Protein AF-A0AAU1QGK1-F1 (afdb_monomer_lite)

Sequence (220 aa):
MPEHLADALKSWLLNGLSSRFGGRLIYDEDAGRVICLRLRITPEASYSVSNKYIAPLVNSVGDALLDVIDQFLALRRQTGKTDEYEVAELETLLSQGGSAYRVADDFDGLEERVISAVRDAARQSIADAAAEPSAGSAADHLASAWQAAYGRAPDRPPDSSTRFGAGDTLVNGTPPSPKSQKTGPGYSAGGVETWPIQQLLPCRNTALPPSPDQSRSRTI

Radius of gyration: 28.96 Å; chains: 1; bounding box: 86×40×97 Å

Secondary structure (DSSP, 8-state):
--GGGHHHHHHHHHHHTEEEETTEEEE-HHHHHHHHHHHTPPPP--S-GGGTTHHHHHT--THHHHHHHHHHHHHHHHHT---HHHHHHHHHHHHHTT-SEEE-TTSSSEEESS-HHHHHHHHHHHHHHHH-GGGTTHHHHHHHHHHHHHSS-------TT--S---------PPPPPPPP-------------------PPPP--PPPPPP--------

pLDDT: mean 80.66, std 18.98, range [40.47, 98.25]

Foldseek 3Di:
DDPVLLLVLLVLLQVLQWDQDPNDTQGVVVLLVVLCVVLVPQFAPDPPPRPRRPVSQSPDDDCSVQSSQLSSQQVCLVVVNDDPVSLVSQQVSCVLQLHQWHQDPSSNGIDGPDDPVVVVVLVVVLVVLVVDPVSPCVSVVSVVVCCCVRNHDPDPPPDPVPPDDPDDDDDDDDDDDDDDDDDDDDDDDDDPDDDDDDDDDDDDDDDDDDDDDPDDDDDD

Structure (mmCIF, N/CA/C/O backbone):
data_AF-A0AAU1QGK1-F1
#
_entry.id   AF-A0AAU1QGK1-F1
#
loop_
_atom_site.group_PDB
_atom_site.id
_atom_site.type_symbol
_atom_site.label_atom_id
_atom_site.label_alt_id
_atom_site.label_comp_id
_atom_site.label_asym_id
_atom_site.label_entity_id
_atom_site.label_seq_id
_atom_site.pdbx_PDB_ins_code
_atom_site.Cartn_x
_atom_site.Cartn_y
_atom_site.Cartn_z
_atom_site.occupancy
_atom_site.B_iso_or_equiv
_atom_site.auth_seq_id
_atom_site.auth_comp_id
_atom_site.auth_asym_id
_atom_site.auth_atom_id
_atom_site.pdbx_PDB_model_num
ATOM 1 N N . MET A 1 1 ? -3.407 4.961 4.075 1.00 87.75 1 MET A N 1
ATOM 2 C CA . MET A 1 1 ? -2.032 4.735 4.618 1.00 87.75 1 MET A CA 1
ATOM 3 C C . MET A 1 1 ? -1.593 5.877 5.563 1.00 87.75 1 MET A C 1
ATOM 5 O O . MET A 1 1 ? -1.967 7.008 5.275 1.00 87.75 1 MET A O 1
ATOM 9 N N . PRO A 1 2 ? -0.825 5.655 6.657 1.00 86.38 2 PRO A N 1
ATOM 10 C CA . PRO A 1 2 ? -0.232 6.738 7.466 1.00 86.38 2 PRO A CA 1
ATOM 11 C C . PRO A 1 2 ? 0.811 7.586 6.709 1.00 86.38 2 PRO A C 1
ATOM 13 O O . PRO A 1 2 ? 1.645 7.032 6.001 1.00 86.38 2 PRO A O 1
ATOM 16 N N . GLU A 1 3 ? 0.805 8.913 6.889 1.00 90.75 3 GLU A N 1
ATOM 17 C CA . GLU A 1 3 ? 1.701 9.837 6.161 1.00 90.75 3 GLU A CA 1
ATOM 18 C C . GLU A 1 3 ? 3.189 9.598 6.446 1.00 90.75 3 GLU A C 1
ATOM 20 O O . GLU A 1 3 ? 4.003 9.639 5.528 1.00 90.75 3 GLU A O 1
ATOM 25 N N . HIS A 1 4 ? 3.548 9.269 7.691 1.00 92.06 4 HIS A N 1
ATOM 26 C CA . HIS A 1 4 ? 4.941 9.030 8.091 1.00 92.06 4 HIS A CA 1
ATOM 27 C C . HIS A 1 4 ? 5.566 7.787 7.444 1.00 92.06 4 HIS A C 1
ATOM 29 O O . HIS A 1 4 ? 6.786 7.650 7.454 1.00 92.06 4 HIS A O 1
ATOM 35 N N . LEU A 1 5 ? 4.754 6.882 6.887 1.00 95.56 5 LEU A N 1
ATOM 36 C CA . LEU A 1 5 ? 5.240 5.711 6.154 1.00 95.56 5 LEU A CA 1
ATOM 37 C C . LEU A 1 5 ? 5.560 6.005 4.689 1.00 95.56 5 LEU A C 1
ATOM 39 O O . LEU A 1 5 ? 6.265 5.216 4.064 1.00 95.56 5 LEU A O 1
ATOM 43 N N . ALA A 1 6 ? 5.051 7.110 4.136 1.00 96.00 6 ALA A N 1
ATOM 44 C CA . ALA A 1 6 ? 5.126 7.373 2.705 1.00 96.00 6 ALA A CA 1
ATOM 45 C C . ALA A 1 6 ? 6.574 7.357 2.199 1.00 96.00 6 ALA A C 1
ATOM 47 O O . ALA A 1 6 ? 6.880 6.640 1.252 1.00 96.00 6 ALA A O 1
ATOM 48 N N . ASP A 1 7 ? 7.480 8.081 2.856 1.00 96.75 7 ASP A N 1
ATOM 49 C CA . ASP A 1 7 ? 8.873 8.190 2.408 1.00 96.75 7 ASP A CA 1
ATOM 50 C C . ASP A 1 7 ? 9.638 6.866 2.532 1.00 96.75 7 ASP A C 1
ATOM 52 O O . ASP A 1 7 ? 10.415 6.509 1.644 1.00 96.75 7 ASP A O 1
ATOM 56 N N . ALA A 1 8 ? 9.379 6.098 3.595 1.00 97.50 8 ALA A N 1
ATOM 57 C CA . ALA A 1 8 ? 9.999 4.791 3.792 1.00 97.50 8 ALA A CA 1
ATOM 58 C C . ALA A 1 8 ? 9.554 3.791 2.715 1.00 97.50 8 ALA A C 1
ATOM 60 O O . ALA A 1 8 ? 10.390 3.116 2.118 1.00 97.50 8 ALA A O 1
ATOM 61 N N . LEU A 1 9 ? 8.255 3.750 2.408 1.00 97.56 9 LEU A N 1
ATOM 62 C CA . LEU A 1 9 ? 7.704 2.883 1.368 1.00 97.56 9 LEU A CA 1
ATOM 63 C C . LEU A 1 9 ? 8.160 3.293 -0.036 1.00 97.56 9 LEU A C 1
ATOM 65 O O . LEU A 1 9 ? 8.463 2.433 -0.858 1.00 97.56 9 LEU A O 1
ATOM 69 N N . LYS A 1 10 ? 8.275 4.597 -0.306 1.00 97.38 10 LYS A N 1
ATOM 70 C CA . LYS A 1 10 ? 8.846 5.112 -1.559 1.00 97.38 10 LYS A CA 1
ATOM 71 C C . LYS A 1 10 ? 10.306 4.708 -1.730 1.00 97.38 10 LYS A C 1
ATOM 73 O O . LYS A 1 10 ? 10.693 4.288 -2.816 1.00 97.38 10 LYS A O 1
ATOM 78 N N . SER A 1 11 ? 11.099 4.816 -0.664 1.00 96.94 11 SER A N 1
ATOM 79 C CA . SER A 1 11 ? 12.498 4.380 -0.650 1.00 96.94 11 SER A CA 1
ATOM 80 C C . SER A 1 11 ? 12.613 2.871 -0.885 1.00 96.94 11 SER A C 1
ATOM 82 O O . SER A 1 11 ? 13.379 2.440 -1.744 1.00 96.94 11 SER A O 1
ATOM 84 N N . TRP A 1 12 ? 11.794 2.077 -0.188 1.00 97.69 12 TRP A N 1
ATOM 85 C CA . TRP A 1 12 ? 11.720 0.627 -0.369 1.00 97.69 12 TRP A CA 1
ATOM 86 C C . TRP A 1 12 ? 11.362 0.249 -1.815 1.00 97.69 12 TRP A C 1
ATOM 88 O O . TRP A 1 12 ? 12.083 -0.513 -2.456 1.00 97.69 12 TRP A O 1
ATOM 98 N N . LEU A 1 13 ? 10.314 0.862 -2.373 1.00 97.44 13 LEU A N 1
ATOM 99 C CA . LEU A 1 13 ? 9.874 0.624 -3.747 1.00 97.44 13 LEU A CA 1
ATOM 100 C C . LEU A 1 13 ? 10.951 1.019 -4.768 1.00 97.44 13 LEU A C 1
ATOM 102 O O . LEU A 1 13 ? 11.202 0.283 -5.722 1.00 97.44 13 LEU A O 1
ATOM 106 N N . LEU A 1 14 ? 11.602 2.171 -4.573 1.00 95.88 14 LEU A N 1
ATOM 107 C CA . LEU A 1 14 ? 12.690 2.632 -5.435 1.00 95.88 14 LEU A CA 1
ATOM 108 C C . LEU A 1 14 ? 13.866 1.650 -5.417 1.00 95.88 14 LEU A C 1
ATOM 110 O O . LEU A 1 14 ? 14.429 1.363 -6.473 1.00 95.88 14 LEU A O 1
ATOM 114 N N . ASN A 1 15 ? 14.211 1.120 -4.240 1.00 95.44 15 ASN A N 1
ATOM 115 C CA . ASN A 1 15 ? 15.250 0.107 -4.102 1.00 95.44 15 ASN A CA 1
ATOM 116 C C . ASN A 1 15 ? 14.865 -1.178 -4.845 1.00 95.44 15 ASN A C 1
ATOM 118 O O . ASN A 1 15 ? 15.662 -1.626 -5.665 1.00 95.44 15 ASN A O 1
ATOM 122 N N . GLY A 1 16 ? 13.645 -1.695 -4.656 1.00 95.50 16 GLY A N 1
ATOM 123 C CA . GLY A 1 16 ? 13.168 -2.915 -5.324 1.00 95.50 16 GLY A CA 1
ATOM 124 C C . GLY A 1 16 ? 13.041 -2.786 -6.849 1.00 95.50 16 GLY A C 1
ATOM 125 O O . GLY A 1 16 ? 13.284 -3.740 -7.593 1.00 95.50 16 GLY A O 1
ATOM 126 N N . LEU A 1 17 ? 12.727 -1.587 -7.345 1.00 95.62 17 LEU A N 1
ATOM 127 C CA . LEU A 1 17 ? 12.725 -1.255 -8.775 1.00 95.62 17 LEU A CA 1
ATOM 128 C C . LEU A 1 17 ? 14.119 -0.918 -9.322 1.00 95.62 17 LEU A C 1
ATOM 130 O O . LEU A 1 17 ? 14.244 -0.556 -10.492 1.00 95.62 17 LEU A O 1
ATOM 134 N N . SER A 1 18 ? 15.170 -1.019 -8.512 1.00 94.38 18 SER A N 1
ATOM 135 C CA . SER A 1 18 ? 16.542 -0.748 -8.921 1.00 94.38 18 SER A CA 1
ATOM 136 C C . SER A 1 18 ? 17.437 -1.965 -8.713 1.00 94.38 18 SER A C 1
ATOM 138 O O . SER A 1 18 ? 17.212 -2.820 -7.866 1.00 94.38 18 SER A O 1
ATOM 140 N N . SER A 1 19 ? 18.497 -2.043 -9.500 1.00 90.62 19 SER A N 1
ATOM 141 C CA . SER A 1 19 ? 19.566 -3.016 -9.336 1.00 90.62 19 SER A CA 1
ATOM 142 C C . SER A 1 19 ? 20.899 -2.283 -9.319 1.00 90.62 19 SER A C 1
ATOM 144 O O . SER A 1 19 ? 21.089 -1.275 -10.007 1.00 90.62 19 SER A O 1
ATOM 146 N N . ARG A 1 20 ? 21.842 -2.768 -8.508 1.00 86.44 20 ARG A N 1
ATOM 147 C CA . ARG A 1 20 ? 23.208 -2.239 -8.497 1.00 86.44 20 ARG A CA 1
ATOM 148 C C . ARG A 1 20 ? 24.073 -3.063 -9.435 1.00 86.44 20 ARG A C 1
ATOM 150 O O . ARG A 1 20 ? 24.364 -4.221 -9.156 1.00 86.44 20 ARG A O 1
ATOM 157 N N . PHE A 1 21 ? 24.551 -2.439 -10.506 1.00 86.00 21 PHE A N 1
ATOM 158 C CA . PHE A 1 21 ? 25.518 -3.043 -11.418 1.00 86.00 21 PHE A CA 1
ATOM 159 C C . PHE A 1 21 ? 26.729 -2.120 -11.562 1.00 86.00 21 PHE A C 1
ATOM 161 O O . PHE A 1 21 ? 26.606 -0.966 -11.971 1.00 86.00 21 PHE A O 1
ATOM 168 N N . GLY A 1 22 ? 27.912 -2.598 -11.160 1.00 85.56 22 GLY A N 1
ATOM 169 C CA . GLY A 1 22 ? 29.148 -1.803 -11.215 1.00 85.56 22 GLY A CA 1
ATOM 170 C C . GLY A 1 22 ? 29.089 -0.495 -10.411 1.00 85.56 22 GLY A C 1
ATOM 171 O O . GLY A 1 22 ? 29.640 0.515 -10.838 1.00 85.56 22 GLY A O 1
ATOM 172 N N . GLY A 1 23 ? 28.363 -0.483 -9.286 1.00 89.19 23 GLY A N 1
ATOM 173 C CA . GLY A 1 23 ? 28.178 0.706 -8.443 1.00 89.19 23 GLY A CA 1
ATOM 174 C C . GLY A 1 23 ? 27.196 1.748 -8.994 1.00 89.19 23 GLY A C 1
ATOM 175 O O . GLY A 1 23 ? 26.967 2.761 -8.339 1.00 89.19 23 GLY A O 1
ATOM 176 N N . ARG A 1 24 ? 26.590 1.512 -10.165 1.00 88.81 24 ARG A N 1
ATOM 177 C CA . ARG A 1 24 ? 25.515 2.348 -10.712 1.00 88.81 24 ARG A CA 1
ATOM 178 C C . ARG A 1 24 ? 24.156 1.722 -10.421 1.00 88.81 24 ARG A C 1
ATOM 180 O O . ARG A 1 24 ? 24.012 0.501 -10.478 1.00 88.81 24 ARG A O 1
ATOM 187 N N . LEU A 1 25 ? 23.176 2.573 -10.126 1.00 88.81 25 LEU A N 1
ATOM 188 C CA . LEU A 1 25 ? 21.772 2.182 -10.035 1.00 88.81 25 LEU A CA 1
ATOM 189 C C . LEU A 1 25 ? 21.195 2.086 -11.448 1.00 88.81 25 LEU A C 1
ATOM 191 O O . LEU A 1 25 ? 21.273 3.044 -12.220 1.00 88.81 25 LEU A O 1
ATOM 195 N N . ILE A 1 26 ? 20.644 0.923 -11.776 1.00 91.00 26 ILE A N 1
ATOM 196 C CA . ILE A 1 26 ? 19.917 0.657 -13.015 1.00 91.00 26 ILE A CA 1
ATOM 197 C C . ILE A 1 26 ? 18.484 0.320 -12.627 1.00 91.00 26 ILE A C 1
ATOM 199 O O . ILE A 1 26 ? 18.261 -0.630 -11.879 1.00 91.00 26 ILE A O 1
ATOM 203 N N . TYR A 1 27 ? 17.527 1.096 -13.123 1.00 92.12 27 TYR A N 1
ATOM 204 C CA . TYR A 1 27 ? 16.113 0.866 -12.853 1.00 92.12 27 TYR A CA 1
ATOM 205 C C . TYR A 1 27 ? 15.540 -0.227 -13.763 1.00 92.12 27 TYR A C 1
ATOM 207 O O . TYR A 1 27 ? 15.867 -0.287 -14.949 1.00 92.12 27 TYR A O 1
ATOM 215 N N . ASP A 1 28 ? 14.670 -1.074 -13.215 1.00 94.31 28 ASP A N 1
ATOM 216 C CA . ASP A 1 28 ? 13.892 -2.067 -13.962 1.00 94.31 28 ASP A CA 1
ATOM 217 C C . ASP A 1 28 ? 12.726 -1.355 -14.671 1.00 94.31 28 ASP A C 1
ATOM 219 O O . ASP A 1 28 ? 11.586 -1.311 -14.199 1.00 94.31 28 ASP A O 1
ATOM 223 N N . GLU A 1 29 ? 13.039 -0.706 -15.797 1.00 93.31 29 GLU A N 1
ATOM 224 C CA . GLU A 1 29 ? 12.056 0.059 -16.573 1.00 93.31 29 GLU A CA 1
ATOM 225 C C . GLU A 1 29 ? 10.907 -0.800 -17.093 1.00 93.31 29 GLU A C 1
ATOM 227 O O . GLU A 1 29 ? 9.786 -0.304 -17.215 1.00 93.31 29 GLU A O 1
ATOM 232 N N . ASP A 1 30 ? 11.174 -2.070 -17.397 1.00 94.94 30 ASP A N 1
ATOM 233 C CA . ASP A 1 30 ? 10.156 -2.997 -17.876 1.00 94.94 30 ASP A CA 1
ATOM 234 C C . ASP A 1 30 ? 9.145 -3.292 -16.767 1.00 94.94 30 ASP A C 1
ATOM 236 O O . ASP A 1 30 ? 7.936 -3.222 -17.012 1.00 94.94 30 ASP A O 1
ATOM 240 N N . ALA A 1 31 ? 9.612 -3.521 -15.533 1.00 95.69 31 ALA A N 1
ATOM 241 C CA . ALA A 1 31 ? 8.727 -3.659 -14.383 1.00 95.69 31 ALA A CA 1
ATOM 242 C C . ALA A 1 31 ? 7.898 -2.388 -14.149 1.00 95.69 31 ALA A C 1
ATOM 244 O O . ALA A 1 31 ? 6.668 -2.460 -14.064 1.00 95.69 31 ALA A O 1
ATOM 245 N N . GLY A 1 32 ? 8.548 -1.219 -14.145 1.00 96.19 32 GLY A N 1
ATOM 246 C CA . GLY A 1 32 ? 7.863 0.068 -14.013 1.00 96.19 32 GLY A CA 1
ATOM 247 C C . GLY A 1 32 ? 6.799 0.283 -15.091 1.00 96.19 32 GLY A C 1
ATOM 248 O O . GLY A 1 32 ? 5.668 0.670 -14.801 1.00 96.19 32 GLY A O 1
ATOM 249 N N . ARG A 1 33 ? 7.120 -0.034 -16.349 1.00 96.44 33 ARG A N 1
ATOM 250 C CA . ARG A 1 33 ? 6.189 0.070 -17.477 1.00 96.44 33 ARG A CA 1
ATOM 251 C C . ARG A 1 33 ? 4.979 -0.841 -17.300 1.00 96.44 33 ARG A C 1
ATOM 253 O O . ARG A 1 33 ? 3.860 -0.395 -17.549 1.00 96.44 33 ARG A O 1
ATOM 260 N N . VAL A 1 34 ? 5.182 -2.098 -16.902 1.00 97.62 34 VAL A N 1
ATOM 261 C CA . VAL A 1 34 ? 4.083 -3.050 -16.682 1.00 97.62 34 VAL A CA 1
ATOM 262 C C . VAL A 1 34 ? 3.155 -2.553 -15.575 1.00 97.62 34 VAL A C 1
ATOM 264 O O . VAL A 1 34 ? 1.940 -2.553 -15.773 1.00 97.62 34 VAL A O 1
ATOM 267 N N . ILE A 1 35 ? 3.702 -2.065 -14.459 1.00 97.56 35 ILE A N 1
ATOM 268 C CA . ILE A 1 35 ? 2.904 -1.531 -13.347 1.00 97.56 35 ILE A CA 1
ATOM 269 C C . ILE A 1 35 ? 2.119 -0.288 -13.787 1.00 97.56 35 ILE A C 1
ATOM 271 O O . ILE A 1 35 ? 0.904 -0.238 -13.591 1.00 97.56 35 ILE A O 1
ATOM 275 N N . CYS A 1 36 ? 2.761 0.667 -14.472 1.00 97.38 36 CYS A N 1
ATOM 276 C CA . CYS A 1 36 ? 2.071 1.839 -15.021 1.00 97.38 36 CYS A CA 1
ATOM 277 C C . CYS A 1 36 ? 0.915 1.447 -15.947 1.00 97.38 36 CYS A C 1
ATOM 279 O O . CYS A 1 36 ? -0.158 2.039 -15.874 1.00 97.38 36 CYS A O 1
ATOM 281 N N . LEU A 1 37 ? 1.099 0.432 -16.798 1.00 97.75 37 LEU A N 1
ATOM 282 C CA . LEU A 1 37 ? 0.038 -0.056 -17.681 1.00 97.75 37 LEU A CA 1
ATOM 283 C C . LEU A 1 37 ? -1.123 -0.690 -16.902 1.00 97.75 37 LEU A C 1
ATOM 285 O O . LEU A 1 37 ? -2.277 -0.421 -17.234 1.00 97.75 37 LEU A O 1
ATOM 289 N N . ARG A 1 38 ? -0.841 -1.494 -15.866 1.00 97.75 38 ARG A N 1
ATOM 290 C CA . ARG A 1 38 ? -1.878 -2.125 -15.028 1.00 97.75 38 ARG A CA 1
ATOM 291 C C . ARG A 1 38 ? -2.710 -1.090 -14.276 1.00 97.75 38 ARG A C 1
ATOM 293 O O . ARG A 1 38 ? -3.934 -1.169 -14.290 1.00 97.75 38 ARG A O 1
ATOM 300 N N . LEU A 1 39 ? -2.045 -0.090 -13.702 1.00 97.44 39 LEU A N 1
ATOM 301 C CA . LEU A 1 39 ? -2.676 0.977 -12.921 1.00 97.44 39 LEU A CA 1
ATOM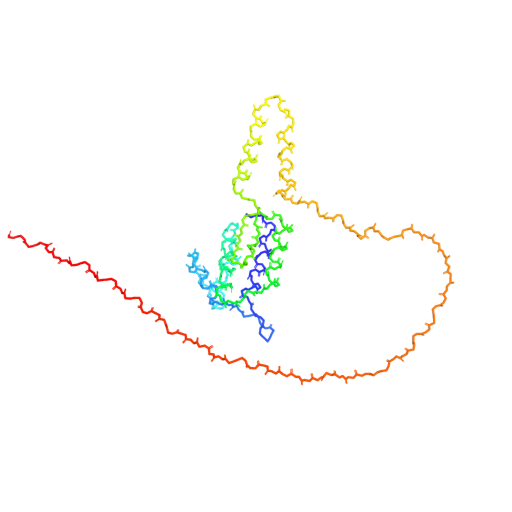 302 C C . LEU A 1 39 ? -3.163 2.156 -13.773 1.00 97.44 39 LEU A C 1
ATOM 304 O O . LEU A 1 39 ? -3.751 3.097 -13.249 1.00 97.44 39 LEU A O 1
ATOM 308 N N . ARG A 1 40 ? -2.934 2.114 -15.092 1.00 97.25 40 ARG A N 1
ATOM 309 C CA . ARG A 1 40 ? -3.252 3.200 -16.038 1.00 97.25 40 ARG A CA 1
ATOM 310 C C . ARG A 1 40 ? -2.608 4.540 -15.651 1.00 97.25 40 ARG A C 1
ATOM 312 O O . ARG A 1 40 ? -3.165 5.605 -15.911 1.00 97.25 40 ARG A O 1
ATOM 319 N N . ILE A 1 41 ? -1.416 4.488 -15.061 1.00 96.56 41 ILE A N 1
ATOM 320 C CA . ILE A 1 41 ? -0.615 5.660 -14.705 1.00 96.56 41 ILE A CA 1
ATOM 321 C C . ILE A 1 41 ? 0.109 6.155 -15.958 1.00 96.56 41 ILE A C 1
ATOM 323 O O . ILE A 1 41 ? 0.756 5.391 -16.678 1.00 96.56 41 ILE A O 1
ATOM 327 N N . THR A 1 42 ? -0.011 7.453 -16.234 1.00 95.88 42 THR A N 1
ATOM 328 C CA . THR A 1 42 ? 0.649 8.069 -17.390 1.00 95.88 42 THR A CA 1
ATOM 329 C C . THR A 1 42 ? 2.139 8.253 -17.085 1.00 95.88 42 THR A C 1
ATOM 331 O O . THR A 1 42 ? 2.463 8.820 -16.041 1.00 95.88 42 THR A O 1
ATOM 334 N N . PRO A 1 43 ? 3.055 7.788 -17.958 1.00 93.56 43 PRO A N 1
ATOM 335 C CA . PRO A 1 43 ? 4.483 8.007 -17.761 1.00 93.56 43 PRO A CA 1
ATOM 336 C C . PRO A 1 43 ? 4.819 9.496 -17.836 1.00 93.56 43 PRO A C 1
ATOM 338 O O . PRO A 1 43 ? 4.201 10.249 -18.591 1.00 93.56 43 PRO A O 1
ATOM 341 N N . GLU A 1 44 ? 5.832 9.915 -17.086 1.00 90.56 44 GLU A N 1
ATOM 342 C CA . GLU A 1 44 ? 6.282 11.301 -17.113 1.00 90.56 44 GLU A CA 1
ATOM 343 C C . GLU A 1 44 ? 7.023 11.588 -18.427 1.00 90.56 44 GLU A C 1
ATOM 345 O O . GLU A 1 44 ? 7.884 10.817 -18.857 1.00 90.56 44 GLU A O 1
ATOM 350 N N . ALA A 1 45 ? 6.724 12.722 -19.067 1.00 83.88 45 ALA A N 1
ATOM 351 C CA . ALA A 1 45 ? 7.443 13.209 -20.245 1.00 83.88 45 ALA A CA 1
ATOM 352 C C . ALA A 1 45 ? 8.802 13.821 -19.848 1.00 83.88 45 ALA A C 1
ATOM 354 O O . ALA A 1 45 ? 9.121 14.952 -20.202 1.00 83.88 45 ALA A O 1
ATOM 355 N N . SER A 1 46 ? 9.586 13.108 -19.040 1.00 79.00 46 SER A N 1
ATOM 356 C CA . SER A 1 46 ? 10.903 13.568 -18.611 1.00 79.00 46 SER A CA 1
ATOM 357 C C . SER A 1 46 ? 11.959 13.259 -19.676 1.00 79.00 46 SER A C 1
ATOM 359 O O . SER A 1 46 ? 11.920 12.218 -20.333 1.00 79.00 46 SER A O 1
ATOM 361 N N . TYR A 1 47 ? 12.925 14.167 -19.840 1.00 62.00 47 TYR A N 1
ATOM 362 C CA . TYR A 1 47 ? 14.016 14.049 -20.818 1.00 62.00 47 TYR A CA 1
ATOM 363 C C . TYR A 1 47 ? 15.045 12.966 -20.457 1.00 62.00 47 TYR A C 1
ATOM 365 O O . TYR A 1 47 ? 15.788 12.507 -21.326 1.00 62.00 47 TYR A O 1
ATOM 373 N N . SER A 1 48 ? 15.094 12.533 -19.192 1.00 73.38 48 SER A N 1
ATOM 374 C CA . SER A 1 48 ? 15.922 11.397 -18.788 1.00 73.38 48 SER A CA 1
ATOM 375 C C . SER A 1 48 ? 15.177 10.106 -19.100 1.00 73.38 48 SER A C 1
ATOM 377 O O . SER A 1 48 ? 14.282 9.710 -18.355 1.00 73.38 48 SER A O 1
ATOM 379 N N . VAL A 1 49 ? 15.563 9.445 -20.198 1.00 67.94 49 VAL A N 1
ATOM 380 C CA . VAL A 1 49 ? 14.937 8.195 -20.669 1.00 67.94 49 VAL A CA 1
ATOM 381 C C . VAL A 1 49 ? 14.808 7.175 -19.533 1.00 67.94 49 VAL A C 1
ATOM 383 O O . VAL A 1 49 ? 13.754 6.565 -19.421 1.00 67.94 49 VAL A O 1
ATOM 386 N N . SER A 1 50 ? 15.821 7.120 -18.658 1.00 72.00 50 SER A N 1
ATOM 387 C CA . SER A 1 50 ? 16.047 6.133 -17.595 1.00 72.00 50 SER A CA 1
ATOM 388 C C . SER A 1 50 ? 15.099 6.166 -16.377 1.00 72.00 50 SER A C 1
ATOM 390 O O . SER A 1 50 ? 15.363 5.467 -15.400 1.00 72.00 50 SER A O 1
ATOM 392 N N . ASN A 1 51 ? 14.055 7.006 -16.346 1.00 86.31 51 ASN A N 1
ATOM 393 C CA . ASN A 1 51 ? 13.168 7.119 -15.168 1.00 86.31 51 ASN A CA 1
ATOM 394 C C . ASN A 1 51 ? 11.697 7.450 -15.504 1.00 86.31 51 ASN A C 1
ATOM 396 O O . ASN A 1 51 ? 10.883 7.712 -14.622 1.00 86.31 51 ASN A O 1
ATOM 400 N N . LYS A 1 52 ? 11.301 7.437 -16.781 1.00 92.81 52 LYS A N 1
ATOM 401 C CA . LYS A 1 52 ? 9.962 7.921 -17.178 1.00 92.81 52 LYS A CA 1
ATOM 402 C C . LYS A 1 52 ? 8.792 7.117 -16.588 1.00 92.81 52 LYS A C 1
ATOM 404 O O . LYS A 1 52 ? 7.694 7.650 -16.440 1.00 92.81 52 LYS A O 1
ATOM 409 N N . TYR A 1 53 ? 9.015 5.837 -16.278 1.00 94.94 53 TYR A N 1
ATOM 410 C CA . TYR A 1 53 ? 8.006 4.964 -15.669 1.00 94.94 53 TYR A CA 1
ATOM 411 C C . TYR A 1 53 ? 8.117 4.883 -14.148 1.00 94.94 53 TYR A C 1
ATOM 413 O O . TYR A 1 53 ? 7.109 4.651 -13.502 1.00 94.94 53 TYR A O 1
ATOM 421 N N . ILE A 1 54 ? 9.303 5.074 -13.567 1.00 95.00 54 ILE A N 1
ATOM 422 C CA . ILE A 1 54 ? 9.521 4.863 -12.129 1.00 95.00 54 ILE A CA 1
ATOM 423 C C . ILE A 1 54 ? 9.136 6.110 -11.328 1.00 95.00 54 ILE A C 1
ATOM 425 O O . ILE A 1 54 ? 8.478 5.990 -10.296 1.00 95.00 54 ILE A O 1
ATOM 429 N N . ALA A 1 55 ? 9.451 7.307 -11.831 1.00 94.19 55 ALA A N 1
ATOM 430 C CA . ALA A 1 55 ? 9.092 8.570 -11.189 1.00 94.19 55 ALA A CA 1
ATOM 431 C C . ALA A 1 55 ? 7.599 8.681 -10.805 1.00 94.19 55 ALA A C 1
ATOM 433 O O . ALA A 1 55 ? 7.325 8.955 -9.635 1.00 94.19 55 ALA A O 1
ATOM 434 N N . PRO A 1 56 ? 6.613 8.428 -11.692 1.00 95.75 56 PRO A N 1
ATOM 435 C CA . PRO A 1 56 ? 5.204 8.536 -11.308 1.00 95.75 56 PRO A CA 1
ATOM 436 C C . PRO A 1 56 ? 4.766 7.468 -10.290 1.00 95.75 56 PRO A C 1
ATOM 438 O O . PRO A 1 56 ? 3.900 7.735 -9.458 1.00 95.75 56 PRO A O 1
ATOM 441 N N . LEU A 1 57 ? 5.388 6.283 -10.300 1.00 96.62 57 LEU A N 1
ATOM 442 C CA . LEU A 1 57 ? 5.111 5.223 -9.325 1.00 96.62 57 LEU A CA 1
ATOM 443 C C . LEU A 1 57 ? 5.582 5.632 -7.926 1.00 96.62 57 LEU A C 1
ATOM 445 O O . LEU A 1 57 ? 4.802 5.626 -6.980 1.00 96.62 57 LEU A O 1
ATOM 449 N N . VAL A 1 58 ? 6.835 6.075 -7.809 1.00 95.69 58 VAL A N 1
ATOM 450 C CA . VAL A 1 58 ? 7.428 6.501 -6.531 1.00 95.69 58 VAL A CA 1
ATOM 451 C C . VAL A 1 58 ? 6.800 7.803 -6.023 1.00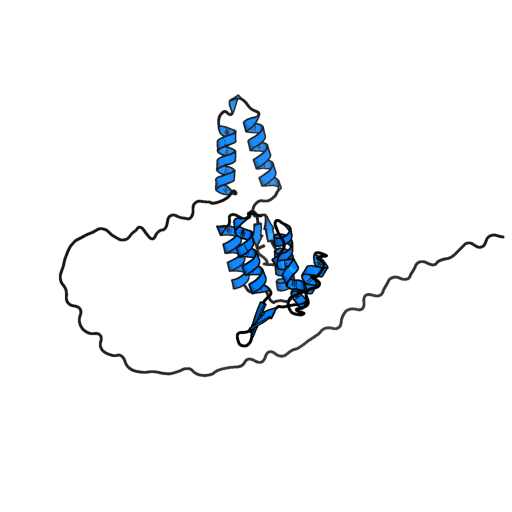 95.69 58 VAL A C 1
ATOM 453 O O . VAL A 1 58 ? 6.697 8.019 -4.820 1.00 95.69 58 VAL A O 1
ATOM 456 N N . ASN A 1 59 ? 6.314 8.669 -6.910 1.00 95.44 59 ASN A N 1
ATOM 457 C CA . ASN A 1 59 ? 5.621 9.897 -6.516 1.00 95.44 59 ASN A CA 1
ATOM 458 C C . ASN A 1 59 ? 4.138 9.692 -6.169 1.00 95.44 59 ASN A C 1
ATOM 460 O O . ASN A 1 59 ? 3.476 10.658 -5.788 1.00 95.44 59 ASN A O 1
ATOM 464 N N . SER A 1 60 ? 3.618 8.463 -6.248 1.00 96.25 60 SER A N 1
ATOM 465 C CA . SER A 1 60 ? 2.254 8.157 -5.809 1.00 96.25 60 SER A CA 1
ATOM 466 C C . SER A 1 60 ? 2.072 8.451 -4.313 1.00 96.25 60 SER A C 1
ATOM 468 O O . SER A 1 60 ? 3.014 8.387 -3.515 1.00 96.25 60 SER A O 1
ATOM 470 N N . VAL A 1 61 ? 0.852 8.826 -3.926 1.00 95.75 61 VAL A N 1
ATOM 471 C CA . VAL A 1 61 ? 0.513 9.251 -2.560 1.00 95.75 61 VAL A CA 1
ATOM 472 C C . VAL A 1 61 ? -0.706 8.505 -2.039 1.00 95.75 61 VAL A C 1
ATOM 474 O O . VAL A 1 61 ? -1.562 8.076 -2.811 1.00 95.75 61 VAL A O 1
ATOM 477 N N . GLY A 1 62 ? -0.796 8.381 -0.714 1.00 94.00 62 GLY A N 1
ATOM 478 C CA . GLY A 1 62 ? -1.932 7.743 -0.056 1.00 94.00 62 GLY A CA 1
ATOM 479 C C . GLY A 1 62 ? -2.108 6.293 -0.501 1.00 94.00 62 GLY A C 1
ATOM 480 O O . GLY A 1 62 ? -1.148 5.525 -0.505 1.00 94.00 62 GLY A O 1
ATOM 481 N N . ASP A 1 63 ? -3.333 5.933 -0.869 1.00 94.00 63 ASP A N 1
ATOM 482 C CA . ASP A 1 63 ? -3.678 4.555 -1.226 1.00 94.00 63 ASP A CA 1
ATOM 483 C C . ASP A 1 63 ? -3.153 4.161 -2.618 1.00 94.00 63 ASP A C 1
ATOM 485 O O . ASP A 1 63 ? -2.800 3.006 -2.824 1.00 94.00 63 ASP A O 1
ATOM 489 N N . ALA A 1 64 ? -2.926 5.125 -3.521 1.00 96.19 64 ALA A N 1
ATOM 490 C CA . ALA A 1 64 ? -2.312 4.847 -4.823 1.00 96.19 64 ALA A CA 1
ATOM 491 C C . ALA A 1 64 ? -0.880 4.295 -4.694 1.00 96.19 64 ALA A C 1
ATOM 493 O O . ALA A 1 64 ? -0.448 3.496 -5.518 1.00 96.19 64 ALA A O 1
ATOM 494 N N . LEU A 1 65 ? -0.131 4.693 -3.655 1.00 97.25 65 LEU A N 1
ATOM 495 C CA . LEU A 1 65 ? 1.188 4.109 -3.384 1.00 97.25 65 LEU A CA 1
ATOM 496 C C . LEU A 1 65 ? 1.075 2.637 -2.960 1.00 97.25 65 LEU A C 1
ATOM 498 O O . LEU A 1 65 ? 1.926 1.832 -3.329 1.00 97.25 65 LEU A O 1
ATOM 502 N N . LEU A 1 66 ? 0.028 2.278 -2.212 1.00 97.12 66 LEU A N 1
ATOM 503 C CA . LEU A 1 66 ? -0.219 0.891 -1.819 1.00 97.12 66 LEU A CA 1
ATOM 504 C C . LEU A 1 66 ? -0.610 0.039 -3.029 1.00 97.12 66 LEU A C 1
ATOM 506 O O . LEU A 1 66 ? -0.061 -1.046 -3.177 1.00 97.12 66 LEU A O 1
ATOM 510 N N . ASP A 1 67 ? -1.444 0.560 -3.934 1.00 97.56 67 ASP A N 1
ATOM 511 C CA . ASP A 1 67 ? -1.782 -0.119 -5.194 1.00 97.56 67 ASP A CA 1
ATOM 512 C C . ASP A 1 67 ? -0.529 -0.389 -6.047 1.00 97.56 67 ASP A C 1
ATOM 514 O O . ASP A 1 67 ? -0.387 -1.444 -6.663 1.00 97.56 67 ASP A O 1
ATOM 518 N N . VAL A 1 68 ? 0.421 0.553 -6.074 1.00 98.00 68 VAL A N 1
ATOM 519 C CA . VAL A 1 68 ? 1.711 0.374 -6.758 1.00 98.00 68 VAL A CA 1
ATOM 520 C C . VAL A 1 68 ? 2.539 -0.742 -6.121 1.00 98.00 68 VAL A C 1
ATOM 522 O O . VAL A 1 68 ? 3.098 -1.566 -6.846 1.00 98.00 68 VAL A O 1
ATOM 525 N N . ILE A 1 69 ? 2.623 -0.778 -4.789 1.00 98.06 69 ILE A N 1
ATOM 526 C CA . ILE A 1 69 ? 3.358 -1.816 -4.050 1.00 98.06 69 ILE A CA 1
ATOM 527 C C . ILE A 1 69 ? 2.716 -3.188 -4.267 1.00 98.06 69 ILE A C 1
ATOM 529 O O . ILE A 1 69 ? 3.428 -4.149 -4.549 1.00 98.06 69 ILE A O 1
ATOM 533 N N . ASP A 1 70 ? 1.389 -3.267 -4.211 1.00 98.00 70 ASP A N 1
ATOM 534 C CA . ASP A 1 70 ? 0.624 -4.483 -4.484 1.00 98.00 70 ASP A CA 1
ATOM 535 C C . ASP A 1 70 ? 0.925 -5.029 -5.891 1.00 98.00 70 ASP A C 1
ATOM 537 O O . ASP A 1 70 ? 1.355 -6.171 -6.061 1.00 98.00 70 ASP A O 1
ATOM 541 N N . GLN A 1 71 ? 0.849 -4.169 -6.914 1.00 98.25 71 GLN A N 1
ATOM 542 C CA . GLN A 1 71 ? 1.185 -4.559 -8.285 1.00 98.25 71 GLN A CA 1
ATOM 543 C C . GLN A 1 71 ? 2.658 -4.938 -8.473 1.00 98.25 71 GLN A C 1
ATOM 545 O O . GLN A 1 71 ? 2.969 -5.782 -9.322 1.00 98.25 71 GLN A O 1
ATOM 550 N N . PHE A 1 72 ? 3.566 -4.327 -7.711 1.00 97.81 72 PHE A N 1
ATOM 551 C CA . PHE A 1 72 ? 4.982 -4.677 -7.714 1.00 97.81 72 PHE A CA 1
ATOM 552 C C . PHE A 1 72 ? 5.217 -6.083 -7.145 1.00 97.81 72 PHE A C 1
ATOM 554 O O . PHE A 1 72 ? 5.893 -6.884 -7.795 1.00 97.81 72 PHE A O 1
ATOM 561 N N . LEU A 1 73 ? 4.612 -6.416 -6.000 1.00 97.81 73 LEU A N 1
ATOM 562 C CA . LEU A 1 73 ? 4.688 -7.750 -5.392 1.00 97.81 73 LEU A CA 1
ATOM 563 C C . LEU A 1 73 ? 4.126 -8.824 -6.334 1.00 97.81 73 LEU A C 1
ATOM 565 O O . LEU A 1 73 ? 4.828 -9.789 -6.659 1.00 97.81 73 LEU A O 1
ATOM 569 N N . ALA A 1 74 ? 2.937 -8.589 -6.896 1.00 97.62 74 ALA A N 1
ATOM 570 C CA . ALA A 1 74 ? 2.314 -9.489 -7.863 1.00 97.62 74 ALA A CA 1
ATOM 571 C C . ALA A 1 74 ? 3.221 -9.746 -9.079 1.00 97.62 74 ALA A C 1
ATOM 573 O O . ALA A 1 74 ? 3.347 -10.872 -9.572 1.00 97.62 74 ALA A O 1
ATOM 574 N N . LEU A 1 75 ? 3.893 -8.701 -9.577 1.00 97.44 75 LEU A N 1
ATOM 575 C CA . LEU A 1 75 ? 4.819 -8.820 -10.700 1.00 97.44 75 LEU A CA 1
ATOM 576 C C . LEU A 1 75 ? 6.098 -9.590 -10.331 1.00 97.44 75 LEU A C 1
ATOM 578 O O . LEU A 1 75 ? 6.561 -10.419 -11.122 1.00 97.44 75 LEU A O 1
ATOM 582 N N . ARG A 1 76 ? 6.674 -9.353 -9.146 1.00 96.38 76 ARG A N 1
ATOM 583 C CA . ARG A 1 76 ? 7.844 -10.099 -8.646 1.00 96.38 76 ARG A CA 1
ATOM 584 C C . ARG A 1 76 ? 7.528 -11.586 -8.527 1.00 96.38 76 ARG A C 1
ATOM 586 O O . ARG A 1 76 ? 8.288 -12.405 -9.047 1.00 96.38 76 ARG A O 1
ATOM 593 N N . ARG A 1 77 ? 6.364 -11.921 -7.965 1.00 95.88 77 ARG A N 1
ATOM 594 C CA . ARG A 1 77 ? 5.878 -13.298 -7.863 1.00 95.88 77 ARG A CA 1
ATOM 595 C C . ARG A 1 77 ? 5.722 -13.944 -9.236 1.00 95.88 77 ARG A C 1
ATOM 597 O O . ARG A 1 77 ? 6.265 -15.020 -9.472 1.00 95.88 77 ARG A O 1
ATOM 604 N N . GLN A 1 78 ? 5.056 -13.258 -10.167 1.00 96.75 78 GLN A N 1
ATOM 605 C CA . GLN A 1 78 ? 4.854 -13.742 -11.537 1.00 96.75 78 GLN A CA 1
ATOM 606 C C . GLN A 1 78 ? 6.174 -13.988 -12.285 1.00 96.75 78 GLN A C 1
ATOM 608 O O . GLN A 1 78 ? 6.266 -14.909 -13.096 1.00 96.75 78 GLN A O 1
ATOM 613 N N . THR A 1 79 ? 7.188 -13.158 -12.040 1.00 96.12 79 THR A N 1
ATOM 614 C CA . THR A 1 79 ? 8.497 -13.252 -12.705 1.00 96.12 79 THR A CA 1
ATOM 615 C C . THR A 1 79 ? 9.492 -14.158 -11.977 1.00 96.12 79 THR A C 1
ATOM 617 O O . THR A 1 79 ? 10.594 -14.358 -12.484 1.00 96.12 79 THR A O 1
ATOM 620 N N . GLY A 1 80 ? 9.129 -14.710 -10.812 1.00 95.88 80 GLY A N 1
ATOM 621 C CA . GLY A 1 80 ? 10.032 -15.504 -9.973 1.00 95.88 80 GLY A CA 1
ATOM 622 C C . GLY A 1 80 ? 11.180 -14.689 -9.367 1.00 95.88 80 GLY A C 1
ATOM 623 O O . GLY A 1 80 ? 12.203 -15.259 -9.003 1.00 95.88 80 GLY A O 1
ATOM 624 N N . LYS A 1 81 ? 11.028 -13.361 -9.286 1.00 94.75 81 LYS A N 1
ATOM 625 C CA . LYS A 1 81 ? 12.020 -12.417 -8.747 1.00 94.75 81 LYS A CA 1
ATOM 626 C C . LYS A 1 81 ? 11.683 -11.964 -7.318 1.00 94.75 81 LYS A C 1
ATOM 628 O O . LYS A 1 81 ? 12.099 -10.884 -6.912 1.00 94.75 81 LYS A O 1
ATOM 633 N N . THR A 1 82 ? 10.873 -12.721 -6.582 1.00 93.81 82 THR A N 1
ATOM 634 C CA . THR A 1 82 ? 10.566 -12.401 -5.183 1.00 93.81 82 THR A CA 1
ATOM 635 C C . THR A 1 82 ? 11.823 -12.577 -4.335 1.00 93.81 82 THR A C 1
ATOM 637 O O . THR A 1 82 ? 12.377 -13.672 -4.285 1.00 93.81 82 THR A O 1
ATOM 640 N N . ASP A 1 83 ? 12.261 -11.503 -3.681 1.00 94.69 83 ASP A N 1
ATOM 641 C CA . ASP A 1 83 ? 13.340 -11.523 -2.697 1.00 94.69 83 ASP A CA 1
ATOM 642 C C . ASP A 1 83 ? 12.724 -11.525 -1.290 1.00 94.69 83 ASP A C 1
ATOM 644 O O . ASP A 1 83 ? 12.023 -10.587 -0.901 1.00 94.69 83 ASP A O 1
ATOM 648 N N . GLU A 1 84 ? 12.959 -12.597 -0.531 1.00 94.69 84 GLU A N 1
ATOM 649 C CA . GLU A 1 84 ? 12.436 -12.754 0.832 1.00 94.69 84 GLU A CA 1
ATOM 650 C C . GLU A 1 84 ? 12.918 -11.640 1.773 1.00 94.69 84 GLU A C 1
ATOM 652 O O . GLU A 1 84 ? 12.187 -11.249 2.684 1.00 94.69 84 GLU A O 1
ATOM 657 N N . TYR A 1 85 ? 14.117 -11.091 1.546 1.00 95.44 85 TYR A N 1
ATOM 658 C CA . TYR A 1 85 ? 14.644 -9.989 2.346 1.00 95.44 85 TYR A CA 1
ATOM 659 C C . TYR A 1 85 ? 13.893 -8.683 2.069 1.00 95.44 85 TYR A C 1
ATOM 661 O O . TYR A 1 85 ? 13.495 -8.003 3.015 1.00 95.44 85 TYR A O 1
ATOM 669 N N . GLU A 1 86 ? 13.642 -8.360 0.793 1.00 95.00 86 GLU A N 1
ATOM 670 C CA . GLU A 1 86 ? 12.844 -7.182 0.411 1.00 95.00 86 GLU A CA 1
ATOM 671 C C . GLU A 1 86 ? 11.435 -7.268 1.014 1.00 95.00 86 GLU A C 1
ATOM 673 O O . GLU A 1 86 ? 10.921 -6.286 1.554 1.00 95.00 86 GLU A O 1
ATOM 678 N N . VAL A 1 87 ? 10.822 -8.453 0.971 1.00 97.00 87 VAL A N 1
ATOM 679 C CA . VAL A 1 87 ? 9.491 -8.691 1.541 1.00 97.00 87 VAL A CA 1
ATOM 680 C C . VAL A 1 87 ? 9.489 -8.563 3.067 1.00 97.00 87 VAL A C 1
ATOM 682 O O . VAL A 1 87 ? 8.610 -7.903 3.626 1.00 97.00 87 VAL A O 1
ATOM 685 N N . ALA A 1 88 ? 10.478 -9.138 3.755 1.00 96.50 88 ALA A N 1
ATOM 686 C CA . ALA A 1 88 ? 10.600 -9.020 5.207 1.00 96.50 88 ALA A CA 1
ATOM 687 C C . ALA A 1 88 ? 10.837 -7.566 5.658 1.00 96.50 88 ALA A C 1
ATOM 689 O O . ALA A 1 88 ? 10.306 -7.136 6.690 1.00 96.50 88 ALA A O 1
ATOM 690 N N . GLU A 1 89 ? 11.600 -6.788 4.884 1.00 97.06 89 GLU A N 1
ATOM 691 C CA . GLU A 1 89 ? 11.778 -5.353 5.113 1.00 97.06 89 GLU A CA 1
ATOM 692 C C . GLU A 1 89 ? 10.448 -4.599 4.966 1.00 97.06 89 GLU A C 1
ATOM 694 O O . GLU A 1 89 ? 10.093 -3.819 5.853 1.00 97.06 89 GLU A O 1
ATOM 699 N N . LEU A 1 90 ? 9.667 -4.879 3.914 1.00 97.56 90 LEU A N 1
ATOM 700 C CA . LEU A 1 90 ? 8.345 -4.274 3.722 1.00 97.56 90 LEU A CA 1
ATOM 701 C C . LEU A 1 90 ? 7.397 -4.588 4.884 1.00 97.56 90 LEU A C 1
ATOM 703 O O . LEU A 1 90 ? 6.769 -3.678 5.426 1.00 97.56 90 LEU A O 1
ATOM 707 N N . GLU A 1 91 ? 7.312 -5.853 5.298 1.00 96.50 91 GLU A N 1
ATOM 708 C CA . GLU A 1 91 ? 6.467 -6.267 6.423 1.00 96.50 91 GLU A CA 1
ATOM 709 C C . GLU A 1 91 ? 6.889 -5.563 7.721 1.00 96.50 91 GLU A C 1
ATOM 711 O O . GLU A 1 91 ? 6.043 -5.097 8.489 1.00 96.50 91 GLU A O 1
ATOM 716 N N . THR A 1 92 ? 8.198 -5.396 7.934 1.00 94.88 92 THR A N 1
ATOM 717 C CA . THR A 1 92 ? 8.740 -4.640 9.069 1.00 94.88 92 THR A CA 1
ATOM 718 C C . THR A 1 92 ? 8.315 -3.172 9.019 1.00 94.88 92 THR A C 1
ATOM 720 O O . THR A 1 92 ? 7.842 -2.650 10.030 1.00 94.88 92 THR A O 1
ATOM 723 N N . LEU A 1 93 ? 8.433 -2.511 7.862 1.00 95.94 93 LEU A N 1
ATOM 724 C CA . LEU A 1 93 ? 8.011 -1.118 7.679 1.00 95.94 93 LEU A CA 1
ATOM 725 C C . LEU A 1 93 ? 6.508 -0.950 7.931 1.00 95.94 93 LEU A C 1
ATOM 727 O O . LEU A 1 93 ? 6.101 -0.065 8.686 1.00 95.94 93 LEU A O 1
ATOM 731 N N . LEU A 1 94 ? 5.679 -1.819 7.346 1.00 94.44 94 LEU A N 1
ATOM 732 C CA . LEU A 1 94 ? 4.227 -1.784 7.512 1.00 94.44 94 LEU A CA 1
ATOM 733 C C . LEU A 1 94 ? 3.817 -2.036 8.968 1.00 94.44 94 LEU A C 1
ATOM 735 O O . LEU A 1 94 ? 2.961 -1.321 9.490 1.00 94.44 94 LEU A O 1
ATOM 739 N N . SER A 1 95 ? 4.444 -3.009 9.631 1.00 91.88 95 SER A N 1
ATOM 740 C CA . SER A 1 95 ? 4.179 -3.353 11.030 1.00 91.88 95 SER A CA 1
ATOM 741 C C . SER A 1 95 ? 4.599 -2.230 11.986 1.00 91.88 95 SER A C 1
ATOM 743 O O . SER A 1 95 ? 3.770 -1.707 12.731 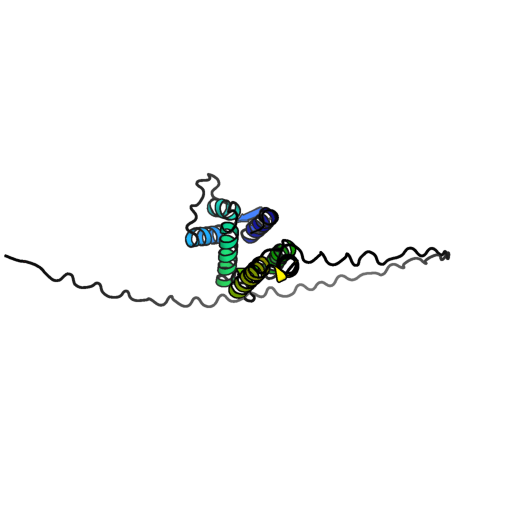1.00 91.88 95 SER A O 1
ATOM 745 N N . GLN A 1 96 ? 5.855 -1.771 11.913 1.00 90.19 96 GLN A N 1
ATOM 746 C CA . GLN A 1 96 ? 6.368 -0.698 12.777 1.00 90.19 96 GLN A CA 1
ATOM 747 C C . GLN A 1 96 ? 5.670 0.642 12.529 1.00 90.19 96 GLN A C 1
ATOM 749 O O . GLN A 1 96 ? 5.480 1.429 13.455 1.00 90.19 96 GLN A O 1
ATOM 754 N N . GLY A 1 97 ? 5.260 0.907 11.288 1.00 89.94 97 GLY A N 1
ATOM 755 C CA . GLY A 1 97 ? 4.514 2.108 10.945 1.00 89.94 97 GLY A CA 1
ATOM 756 C C . GLY A 1 97 ? 3.034 2.068 11.323 1.00 89.94 97 GLY A C 1
ATOM 757 O O . GLY A 1 97 ? 2.348 3.073 11.113 1.00 89.94 97 GLY A O 1
ATOM 758 N N . GLY A 1 98 ? 2.537 0.952 11.869 1.00 87.06 98 GLY A N 1
ATOM 759 C CA . GLY A 1 98 ? 1.131 0.782 12.235 1.00 87.06 98 GLY A CA 1
ATOM 760 C C . GLY A 1 98 ? 0.202 0.840 11.022 1.00 87.06 98 GLY A C 1
ATOM 761 O O . GLY A 1 98 ? -0.851 1.479 11.074 1.00 87.06 98 GLY A O 1
ATOM 762 N N . SER A 1 99 ? 0.621 0.252 9.899 1.00 90.44 99 SER A N 1
ATOM 763 C CA . SER A 1 99 ? -0.216 0.137 8.709 1.00 90.44 99 SER A CA 1
ATOM 764 C C . SER A 1 99 ? -1.359 -0.849 8.951 1.00 90.44 9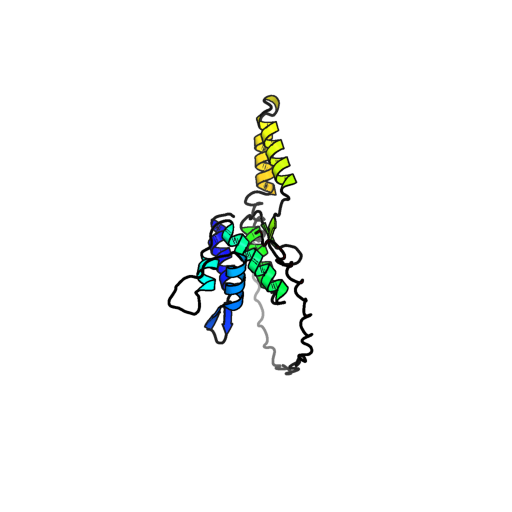9 SER A C 1
ATOM 766 O O . SER A 1 99 ? -1.171 -1.906 9.549 1.00 90.44 99 SER A O 1
ATOM 768 N N . ALA A 1 100 ? -2.541 -0.533 8.418 1.00 89.31 100 ALA A N 1
ATOM 769 C CA . ALA A 1 100 ? -3.664 -1.470 8.367 1.00 89.31 100 ALA A CA 1
ATOM 770 C C . ALA A 1 100 ? -3.417 -2.636 7.391 1.00 89.31 100 ALA A C 1
ATOM 772 O O . ALA A 1 100 ? -4.177 -3.600 7.395 1.00 89.31 100 ALA A O 1
ATOM 773 N N . TYR A 1 101 ? -2.367 -2.542 6.573 1.00 94.12 101 TYR A N 1
ATOM 774 C CA . TYR A 1 101 ? -1.971 -3.546 5.594 1.00 94.12 101 TYR A CA 1
ATOM 775 C C . TYR A 1 101 ? -0.773 -4.364 6.093 1.00 94.12 101 TYR A C 1
ATOM 777 O O . TYR A 1 101 ? 0.051 -3.879 6.880 1.00 94.12 101 TYR A O 1
ATOM 785 N N . ARG A 1 102 ? -0.684 -5.603 5.620 1.00 95.25 102 ARG A N 1
ATOM 786 C CA . ARG A 1 102 ? 0.473 -6.499 5.728 1.00 95.25 102 ARG A CA 1
ATOM 787 C C . ARG A 1 102 ? 0.744 -7.136 4.369 1.00 95.25 102 ARG A C 1
ATOM 789 O O . ARG A 1 102 ? -0.112 -7.069 3.486 1.00 95.25 102 ARG A O 1
ATOM 796 N N . VAL A 1 103 ? 1.914 -7.737 4.205 1.00 97.00 103 VAL A N 1
ATOM 797 C CA . VAL A 1 103 ? 2.180 -8.565 3.025 1.00 97.00 103 VAL A CA 1
ATOM 798 C C . VAL A 1 103 ? 1.384 -9.867 3.146 1.00 97.00 103 VAL A C 1
ATOM 800 O O . VAL A 1 103 ? 1.310 -10.436 4.236 1.00 97.00 103 VAL A O 1
ATOM 803 N N . ALA A 1 104 ? 0.765 -10.313 2.051 1.00 96.56 104 ALA A N 1
ATOM 804 C CA . ALA A 1 104 ? 0.078 -11.601 2.004 1.00 96.56 104 ALA A CA 1
ATOM 805 C C . ALA A 1 104 ? 1.062 -12.766 2.226 1.00 96.56 104 ALA A C 1
ATOM 807 O O . ALA A 1 104 ? 2.239 -12.678 1.865 1.00 96.56 104 ALA A O 1
ATOM 808 N N . ASP A 1 105 ? 0.582 -13.872 2.805 1.00 95.00 105 ASP A N 1
ATOM 809 C CA . ASP A 1 105 ? 1.421 -15.026 3.178 1.00 95.00 105 ASP A CA 1
ATOM 810 C C . ASP A 1 105 ? 2.106 -15.706 1.967 1.00 95.00 105 ASP A C 1
ATOM 812 O O . ASP A 1 105 ? 3.106 -16.407 2.121 1.00 95.00 105 ASP A O 1
ATOM 816 N N . ASP A 1 106 ? 1.584 -15.512 0.755 1.00 95.88 106 ASP A N 1
ATOM 817 C CA . ASP A 1 106 ? 2.141 -16.009 -0.510 1.00 95.88 106 ASP A CA 1
ATOM 818 C C . ASP A 1 106 ? 3.033 -14.992 -1.250 1.00 95.88 106 ASP A C 1
ATOM 820 O O . ASP A 1 106 ? 3.574 -15.301 -2.322 1.00 95.88 106 ASP A O 1
ATOM 824 N N . PHE A 1 107 ? 3.223 -13.813 -0.650 1.00 95.88 107 PHE A N 1
ATOM 825 C CA . PHE A 1 107 ? 4.035 -12.700 -1.137 1.00 95.88 107 PHE A CA 1
ATOM 826 C C . PHE A 1 107 ? 3.582 -12.120 -2.484 1.00 95.88 107 PHE A C 1
ATOM 828 O O . PHE A 1 107 ? 4.403 -11.552 -3.214 1.00 95.88 107 PHE A O 1
ATOM 835 N N . ASP A 1 108 ? 2.308 -12.282 -2.846 1.00 96.19 108 ASP A N 1
ATOM 836 C CA . ASP A 1 108 ? 1.784 -11.832 -4.138 1.00 96.19 108 ASP A CA 1
ATOM 837 C C . ASP A 1 108 ? 1.112 -10.451 -4.104 1.00 96.19 108 ASP A C 1
ATOM 839 O O . ASP A 1 108 ? 0.808 -9.900 -5.162 1.00 96.19 108 ASP A O 1
ATOM 843 N N . GLY A 1 109 ? 0.966 -9.859 -2.919 1.00 97.06 109 GLY A N 1
ATOM 844 C CA . GLY A 1 109 ? 0.281 -8.586 -2.752 1.00 97.06 109 GLY A CA 1
ATOM 845 C C . GLY A 1 109 ? 0.218 -8.105 -1.307 1.00 97.06 109 GLY A C 1
ATOM 846 O O . GLY A 1 109 ? 0.896 -8.616 -0.406 1.00 97.06 109 GLY A O 1
ATOM 847 N N . LEU A 1 110 ? -0.600 -7.076 -1.101 1.00 97.19 110 LEU A N 1
ATOM 848 C CA . LEU A 1 110 ? -0.945 -6.544 0.210 1.00 97.19 110 LEU A CA 1
ATOM 849 C C . LEU A 1 110 ? -2.354 -6.985 0.605 1.00 97.19 110 LEU A C 1
ATOM 851 O O . LEU A 1 110 ? -3.292 -6.925 -0.184 1.00 97.19 110 LEU A O 1
ATOM 855 N N . GLU A 1 111 ? -2.531 -7.319 1.877 1.00 95.38 111 GLU A N 1
ATOM 856 C CA . GLU A 1 111 ? -3.844 -7.607 2.447 1.00 95.38 111 GLU A CA 1
ATOM 857 C C . GLU A 1 111 ? -4.094 -6.794 3.718 1.00 95.38 111 GLU A C 1
ATOM 859 O O . GLU A 1 111 ? -3.171 -6.365 4.418 1.00 95.38 111 GLU A O 1
ATOM 864 N N . GLU A 1 112 ? -5.366 -6.552 4.031 1.00 92.38 112 GLU A N 1
ATOM 865 C CA . GLU A 1 112 ? -5.732 -5.886 5.276 1.00 92.38 112 GLU A CA 1
ATOM 866 C C . GLU A 1 112 ? -5.494 -6.823 6.471 1.00 92.38 112 GLU A C 1
ATOM 868 O O . GLU A 1 112 ? -6.005 -7.939 6.517 1.00 92.38 112 GLU A O 1
ATOM 873 N N . ARG A 1 113 ? -4.792 -6.339 7.504 1.00 89.81 113 ARG A N 1
ATOM 874 C CA . ARG A 1 113 ? -4.561 -7.079 8.762 1.00 89.81 113 ARG A CA 1
ATOM 875 C C . ARG A 1 113 ? -5.858 -7.447 9.477 1.00 89.81 113 ARG A C 1
ATOM 877 O O . ARG A 1 113 ? -5.911 -8.426 10.215 1.00 89.81 113 ARG A O 1
ATOM 884 N N . VAL A 1 114 ? -6.882 -6.613 9.309 1.00 85.88 114 VAL A N 1
ATOM 885 C CA . VAL A 1 114 ? -8.190 -6.773 9.937 1.00 85.88 114 VAL A CA 1
ATOM 886 C C . VAL A 1 114 ? -9.228 -6.835 8.841 1.00 85.88 114 VAL A C 1
ATOM 888 O O . VAL A 1 114 ? -9.461 -5.826 8.170 1.00 85.88 114 VAL A O 1
ATOM 891 N N . ILE A 1 115 ? -9.873 -7.996 8.718 1.00 85.06 115 ILE A N 1
ATOM 892 C CA . ILE A 1 115 ? -10.980 -8.201 7.788 1.00 85.06 115 ILE A CA 1
ATOM 893 C C . ILE A 1 115 ? -12.054 -7.123 7.992 1.00 85.06 115 ILE A C 1
ATOM 895 O O . ILE A 1 115 ? -12.397 -6.774 9.128 1.00 85.06 115 ILE A O 1
ATOM 899 N N . SER A 1 116 ? -12.595 -6.605 6.889 1.00 78.62 116 SER A N 1
ATOM 900 C CA . SER A 1 116 ? -13.562 -5.499 6.889 1.00 78.62 116 SER A CA 1
ATOM 901 C C . SER A 1 116 ? -14.743 -5.749 7.828 1.00 78.62 116 SER A C 1
ATOM 903 O O . SER A 1 116 ? -15.087 -4.879 8.620 1.00 78.62 116 SER A O 1
ATOM 905 N N . ALA A 1 117 ? -15.264 -6.978 7.855 1.00 82.38 117 ALA A N 1
ATOM 906 C CA . ALA A 1 117 ? -16.355 -7.372 8.743 1.00 82.38 117 ALA A CA 1
ATOM 907 C C . ALA A 1 117 ? -16.050 -7.145 10.237 1.00 82.38 117 ALA A C 1
ATOM 909 O O . ALA A 1 117 ? -16.929 -6.719 10.981 1.00 82.38 117 ALA A O 1
ATOM 910 N N . VAL A 1 118 ? -14.815 -7.391 10.692 1.00 87.50 118 VAL A N 1
ATOM 911 C CA . VAL A 1 118 ? -14.433 -7.181 12.102 1.00 87.50 118 VAL A CA 1
ATOM 912 C C . VAL A 1 118 ? -14.260 -5.689 12.376 1.00 87.50 118 VAL A C 1
ATOM 914 O O . VAL A 1 118 ? -14.689 -5.207 13.421 1.00 87.50 118 VAL A O 1
ATOM 917 N N . ARG A 1 119 ? -13.702 -4.933 11.423 1.00 86.38 119 ARG A N 1
ATOM 918 C CA . ARG A 1 119 ? -13.606 -3.469 11.519 1.00 86.38 119 ARG A CA 1
ATOM 919 C C . ARG A 1 119 ? -14.985 -2.818 11.613 1.00 86.38 119 ARG A C 1
ATOM 921 O O . ARG A 1 119 ? -15.182 -1.933 12.443 1.00 86.38 119 ARG A O 1
ATOM 928 N N . ASP A 1 120 ? -15.924 -3.262 10.789 1.00 86.69 120 ASP A N 1
ATOM 929 C CA . ASP A 1 120 ? -17.290 -2.747 10.762 1.00 86.69 120 ASP A CA 1
ATOM 930 C C . ASP A 1 120 ? -18.051 -3.145 12.028 1.00 86.69 120 ASP A C 1
ATOM 932 O O . ASP A 1 120 ? -18.669 -2.289 12.658 1.00 86.69 120 ASP A O 1
ATOM 936 N N . ALA A 1 121 ? -17.919 -4.398 12.479 1.00 92.25 121 ALA A N 1
ATOM 937 C CA . ALA A 1 121 ? -18.491 -4.849 13.746 1.00 92.25 121 ALA A CA 1
ATOM 938 C C . ALA A 1 121 ? -17.953 -4.053 14.947 1.00 92.25 121 ALA A C 1
ATOM 940 O O . ALA A 1 121 ? -18.722 -3.677 15.833 1.00 92.25 121 ALA A O 1
ATOM 941 N N . ALA A 1 122 ? -16.652 -3.747 14.972 1.00 90.81 122 ALA A N 1
ATOM 942 C CA . ALA A 1 122 ? -16.051 -2.934 16.024 1.00 90.81 122 ALA A CA 1
ATOM 943 C C . ALA A 1 122 ? -16.563 -1.489 15.999 1.00 90.81 122 ALA A C 1
ATOM 945 O O . ALA A 1 122 ? -16.954 -0.958 17.037 1.00 90.81 122 ALA A O 1
ATOM 946 N N . ARG A 1 123 ? -16.624 -0.866 14.814 1.00 90.38 123 ARG A N 1
ATOM 947 C CA . ARG A 1 123 ? -17.189 0.482 14.642 1.00 90.38 123 ARG A CA 1
ATOM 948 C C . ARG A 1 123 ? -18.647 0.544 15.082 1.00 90.38 123 ARG A C 1
ATOM 950 O O . ARG A 1 123 ? -19.013 1.473 15.796 1.00 90.38 123 ARG A O 1
ATOM 957 N N . GLN A 1 124 ? -19.445 -0.451 14.699 1.00 95.94 124 GLN A N 1
ATOM 958 C CA . GLN A 1 124 ? -20.844 -0.542 15.100 1.00 95.94 124 GLN A CA 1
ATOM 959 C C . GLN A 1 124 ? -20.974 -0.704 16.617 1.00 95.94 124 GLN A C 1
ATOM 961 O O . GLN A 1 124 ? -21.716 0.042 17.239 1.00 95.94 124 GLN A O 1
ATOM 966 N N . SER A 1 125 ? -20.183 -1.588 17.230 1.00 95.56 125 SER A N 1
ATOM 967 C CA . SER A 1 125 ? -20.208 -1.806 18.686 1.00 95.56 125 SER A CA 1
ATOM 968 C C . SER A 1 125 ? -19.846 -0.542 19.476 1.00 95.56 125 SER A C 1
ATOM 970 O O . SER A 1 125 ? -20.446 -0.262 20.510 1.00 95.56 125 SER A O 1
ATOM 972 N N . ILE A 1 126 ? -18.879 0.243 18.986 1.00 95.38 126 ILE A N 1
ATOM 973 C CA . ILE A 1 126 ? -18.515 1.537 19.581 1.00 95.38 126 ILE A CA 1
ATOM 974 C C . ILE A 1 126 ? -19.669 2.537 19.438 1.00 95.38 126 ILE A C 1
ATOM 976 O O . ILE A 1 126 ? -19.987 3.239 20.396 1.00 95.38 126 ILE A O 1
ATOM 980 N N . ALA A 1 127 ? -20.308 2.596 18.265 1.00 95.56 127 ALA A N 1
ATOM 981 C CA . ALA A 1 127 ? -21.438 3.487 18.016 1.00 95.56 127 ALA A CA 1
ATOM 982 C C . ALA A 1 127 ? -22.660 3.133 18.880 1.00 95.56 127 ALA A C 1
ATOM 984 O O . ALA A 1 127 ? -23.259 4.025 19.479 1.00 95.56 127 ALA A O 1
ATOM 985 N N . ASP A 1 128 ? -22.986 1.845 19.001 1.00 97.00 128 ASP A N 1
ATOM 986 C CA . ASP A 1 128 ? -24.090 1.353 19.830 1.00 97.00 128 ASP A CA 1
ATOM 987 C C . ASP A 1 128 ? -23.844 1.664 21.313 1.00 97.00 128 ASP A C 1
ATOM 989 O O . ASP A 1 128 ? -24.733 2.166 21.999 1.00 97.00 128 ASP A O 1
ATOM 993 N N . ALA A 1 129 ? -22.615 1.453 21.799 1.00 96.06 129 ALA A N 1
ATOM 994 C CA . ALA A 1 129 ? -22.234 1.816 23.161 1.00 96.06 129 ALA A CA 1
ATOM 995 C C . ALA A 1 129 ? -22.303 3.333 23.402 1.00 96.06 129 ALA A C 1
ATOM 997 O O . ALA A 1 129 ? -22.687 3.759 24.485 1.00 96.06 129 ALA A O 1
ATOM 998 N N . ALA A 1 130 ? -21.955 4.160 22.412 1.00 96.06 130 ALA A N 1
ATOM 999 C CA . ALA A 1 130 ? -22.048 5.615 22.533 1.00 96.06 130 ALA A CA 1
ATOM 1000 C C . ALA A 1 130 ? -23.504 6.116 22.525 1.00 96.06 130 ALA A C 1
ATOM 1002 O O . ALA A 1 130 ? -23.801 7.160 23.105 1.00 96.06 130 ALA A O 1
ATOM 1003 N N . ALA A 1 131 ? -24.406 5.386 21.862 1.00 96.94 131 ALA A N 1
ATOM 1004 C CA . ALA A 1 131 ? -25.826 5.713 21.792 1.00 96.94 131 ALA A CA 1
ATOM 1005 C C . ALA A 1 131 ? -26.607 5.315 23.057 1.00 96.94 131 ALA A C 1
ATOM 1007 O O . ALA A 1 131 ? -27.683 5.863 23.291 1.00 96.94 131 ALA A O 1
ATOM 1008 N N . GLU A 1 132 ? -26.082 4.393 23.868 1.00 97.31 132 GLU A N 1
ATOM 1009 C CA . GLU A 1 132 ? -26.714 3.895 25.090 1.00 97.31 132 GLU A CA 1
ATOM 1010 C C . GLU A 1 132 ? -26.272 4.717 26.321 1.00 97.31 132 GLU A C 1
ATOM 1012 O O . GLU A 1 132 ? -25.144 4.562 26.793 1.00 97.31 132 GLU A O 1
ATOM 1017 N N . PRO A 1 133 ? -27.137 5.566 26.916 1.00 93.81 133 PRO A N 1
ATOM 1018 C CA . PRO A 1 133 ? -26.740 6.445 28.021 1.00 93.81 133 PRO A CA 1
ATOM 1019 C C . PRO A 1 133 ? -26.261 5.689 29.265 1.00 93.81 133 PRO A C 1
ATOM 1021 O O . PRO A 1 133 ? -25.477 6.223 30.051 1.00 93.81 133 PRO A O 1
ATOM 1024 N N . SER A 1 134 ? -26.725 4.448 29.458 1.00 96.50 134 SER A N 1
ATOM 1025 C CA . SER A 1 134 ? -26.293 3.603 30.574 1.00 96.50 134 SER A CA 1
ATOM 1026 C C . SER A 1 134 ? -24.891 3.006 30.394 1.00 96.50 134 SER A C 1
ATOM 1028 O O . SER A 1 134 ? -24.306 2.539 31.372 1.00 96.50 134 SER A O 1
ATOM 1030 N N . ALA A 1 135 ? -24.317 3.058 29.187 1.00 90.94 135 ALA A N 1
ATOM 1031 C CA . ALA A 1 135 ? -23.013 2.472 28.882 1.00 90.94 135 ALA A CA 1
ATOM 1032 C C . ALA A 1 135 ? -21.823 3.285 29.429 1.00 90.94 135 ALA A C 1
ATOM 1034 O O . ALA A 1 135 ? -20.707 2.765 29.511 1.00 90.94 135 ALA A O 1
ATOM 1035 N N . GLY A 1 136 ? -22.032 4.542 29.840 1.00 94.69 136 GLY A N 1
ATOM 1036 C CA . GLY A 1 136 ? -20.992 5.376 30.449 1.00 94.69 136 GLY A CA 1
ATOM 1037 C C . GLY A 1 136 ? -19.747 5.506 29.561 1.00 94.69 136 GLY A C 1
ATOM 1038 O O . GLY A 1 136 ? -19.844 5.920 28.412 1.00 94.69 136 GLY A O 1
ATOM 1039 N N . SER A 1 137 ? -18.573 5.136 30.086 1.00 95.88 137 SER A N 1
ATOM 1040 C CA . SER A 1 137 ? -17.286 5.208 29.369 1.00 95.88 137 SER A CA 1
ATOM 1041 C C . SER A 1 137 ? -16.964 3.971 28.514 1.00 95.88 137 SER A C 1
ATOM 1043 O O . SER A 1 137 ? -15.830 3.810 28.058 1.00 95.88 137 SER A O 1
ATOM 1045 N N . ALA A 1 138 ? -17.921 3.057 28.306 1.00 94.94 138 ALA A N 1
ATOM 1046 C CA . ALA A 1 138 ? -17.678 1.818 27.565 1.00 94.94 138 ALA A CA 1
ATOM 1047 C C . ALA A 1 138 ? -17.291 2.071 26.101 1.00 94.94 138 ALA A C 1
ATOM 1049 O O . ALA A 1 138 ? -16.381 1.415 25.596 1.00 94.94 138 ALA A O 1
ATOM 1050 N N . ALA A 1 139 ? -17.930 3.040 25.437 1.00 95.38 139 ALA A N 1
ATOM 1051 C CA . ALA A 1 139 ? -17.592 3.412 24.065 1.00 95.38 139 ALA A CA 1
ATOM 1052 C C . ALA A 1 139 ? -16.134 3.889 23.948 1.00 95.38 139 ALA A C 1
ATOM 1054 O O . ALA A 1 139 ? -15.408 3.429 23.066 1.00 95.38 139 ALA A O 1
ATOM 1055 N N . ASP A 1 140 ? -15.676 4.722 24.888 1.00 94.44 140 ASP A N 1
ATOM 1056 C CA . ASP A 1 140 ? -14.296 5.220 24.934 1.00 94.44 140 ASP A CA 1
ATOM 1057 C C . ASP A 1 140 ? -13.288 4.098 25.209 1.00 94.44 140 ASP A C 1
ATOM 1059 O O . ASP A 1 140 ? -12.221 4.047 24.591 1.00 94.44 140 ASP A O 1
ATOM 1063 N N . HIS A 1 141 ? -13.623 3.164 26.108 1.00 95.56 141 HIS A N 1
ATOM 1064 C CA . HIS A 1 141 ? -12.784 1.999 26.390 1.00 95.56 141 HIS A CA 1
ATOM 1065 C C . HIS A 1 141 ? -12.695 1.052 25.190 1.00 95.56 141 HIS A C 1
ATOM 1067 O O . HIS A 1 141 ? -11.605 0.572 24.888 1.00 95.56 141 HIS A O 1
ATOM 1073 N N . LEU A 1 142 ? -13.802 0.802 24.482 1.00 93.94 142 LEU A N 1
ATOM 1074 C CA . LEU A 1 142 ? -13.810 -0.018 23.268 1.00 93.94 142 LEU A CA 1
ATOM 1075 C C . LEU A 1 142 ? -13.029 0.652 22.141 1.00 93.94 142 LEU A C 1
ATOM 1077 O O . LEU A 1 142 ? -12.211 -0.004 21.499 1.00 93.94 142 LEU A O 1
ATOM 1081 N N . ALA A 1 143 ? -13.222 1.956 21.938 1.00 89.94 143 ALA A N 1
ATOM 1082 C CA . ALA A 1 143 ? -12.453 2.723 20.969 1.00 89.94 143 ALA A CA 1
ATOM 1083 C C . ALA A 1 143 ? -10.953 2.676 21.294 1.00 89.94 143 ALA A C 1
ATOM 1085 O O . ALA A 1 143 ? -10.148 2.390 20.411 1.00 89.94 143 ALA A O 1
ATOM 1086 N N . SER A 1 144 ? -10.578 2.864 22.562 1.00 87.19 144 SER A N 1
ATOM 1087 C CA . SER A 1 144 ? -9.181 2.800 23.009 1.00 87.19 144 SER A CA 1
ATOM 1088 C C . SER A 1 144 ? -8.590 1.396 22.887 1.00 87.19 144 SER A C 1
ATOM 1090 O O . SER A 1 144 ? -7.460 1.253 22.434 1.00 87.19 144 SER A O 1
ATOM 1092 N N . ALA A 1 145 ? -9.339 0.349 23.239 1.00 89.06 145 ALA A N 1
ATOM 1093 C CA . ALA A 1 145 ? -8.888 -1.036 23.116 1.00 89.06 145 ALA A CA 1
ATOM 1094 C C . ALA A 1 145 ? -8.711 -1.443 21.648 1.00 89.06 145 ALA A C 1
ATOM 1096 O O . ALA A 1 145 ? -7.708 -2.058 21.293 1.00 89.06 145 ALA A O 1
ATOM 1097 N N . TRP A 1 146 ? -9.646 -1.053 20.780 1.00 87.06 146 TRP A N 1
ATOM 1098 C CA . TRP A 1 146 ? -9.533 -1.261 19.340 1.00 87.06 146 TRP A CA 1
ATOM 1099 C C . TRP A 1 146 ? -8.337 -0.501 18.759 1.00 87.06 146 TRP A C 1
ATOM 1101 O O . TRP A 1 146 ? -7.562 -1.059 17.984 1.00 87.06 146 TRP A O 1
ATOM 1111 N N . GLN A 1 147 ? -8.143 0.750 19.181 1.00 82.81 147 GLN A N 1
ATOM 1112 C CA . GLN A 1 147 ? -6.986 1.560 18.816 1.00 82.81 147 GLN A CA 1
ATOM 1113 C C . GLN A 1 147 ? -5.670 0.948 19.330 1.00 82.81 147 GLN A C 1
ATOM 1115 O O . GLN A 1 147 ? -4.676 1.016 18.627 1.00 82.81 147 GLN A O 1
ATOM 1120 N N . ALA A 1 148 ? -5.640 0.329 20.509 1.00 77.62 148 ALA A N 1
ATOM 1121 C CA . ALA A 1 148 ? -4.438 -0.314 21.043 1.00 77.62 148 ALA A CA 1
ATOM 1122 C C . ALA A 1 148 ? -4.122 -1.651 20.349 1.00 77.62 148 ALA A C 1
ATOM 1124 O O . ALA A 1 148 ? -2.960 -1.986 20.138 1.00 77.62 148 ALA A O 1
ATOM 1125 N N . ALA A 1 149 ? -5.153 -2.423 19.993 1.00 79.25 149 ALA A N 1
ATOM 1126 C CA . ALA A 1 149 ? -4.994 -3.723 19.346 1.00 79.25 149 ALA A CA 1
ATOM 1127 C C . ALA A 1 149 ? -4.703 -3.609 17.842 1.00 79.25 149 ALA A C 1
ATOM 1129 O O . ALA A 1 149 ? -3.939 -4.404 17.295 1.00 79.25 149 ALA A O 1
ATOM 1130 N N . TYR A 1 150 ? -5.329 -2.637 17.174 1.00 75.56 150 TYR A N 1
ATOM 1131 C CA . TYR A 1 150 ? -5.344 -2.525 15.712 1.00 75.56 150 TYR A CA 1
ATOM 1132 C C . TYR A 1 150 ? -5.056 -1.114 15.193 1.00 75.56 150 TYR A C 1
ATOM 1134 O O . TYR A 1 150 ? -4.832 -0.929 13.996 1.00 75.56 150 TYR A O 1
ATOM 1142 N N . GLY A 1 151 ? -5.098 -0.107 16.063 1.00 63.94 151 GLY A N 1
ATOM 1143 C CA . GLY A 1 151 ? -4.666 1.250 15.759 1.00 63.94 151 GLY A CA 1
ATOM 1144 C C . GLY A 1 151 ? -3.177 1.454 16.046 1.00 63.94 151 GLY A C 1
ATOM 1145 O O . GLY A 1 151 ? -2.468 0.575 16.529 1.00 63.94 151 GLY A O 1
ATOM 1146 N N . ARG A 1 152 ? -2.687 2.635 15.664 1.00 58.75 152 ARG A N 1
ATOM 1147 C CA . ARG A 1 152 ? -1.270 3.020 15.699 1.00 58.75 152 ARG A CA 1
ATOM 1148 C C . ARG A 1 152 ? -0.614 2.692 17.049 1.00 58.75 152 ARG A C 1
ATOM 1150 O O . ARG A 1 152 ? -0.947 3.325 18.043 1.00 58.75 152 ARG A O 1
ATOM 1157 N N . ALA A 1 153 ? 0.391 1.818 16.982 1.00 44.78 153 ALA A N 1
ATOM 1158 C CA . ALA A 1 153 ? 1.305 1.407 18.046 1.00 44.78 153 ALA A CA 1
ATOM 1159 C C . ALA A 1 153 ? 0.686 0.511 19.138 1.00 44.78 153 ALA A C 1
ATOM 1161 O O . ALA A 1 153 ? 0.201 1.028 20.144 1.00 44.78 153 ALA A O 1
ATOM 1162 N N . PRO A 1 154 ? 0.843 -0.828 19.058 1.00 46.69 154 PRO A N 1
ATOM 1163 C CA . PRO A 1 154 ? 1.184 -1.523 20.286 1.00 46.69 154 PRO A CA 1
ATOM 1164 C C . PRO A 1 154 ? 2.507 -0.907 20.741 1.00 46.69 154 PRO A C 1
ATOM 1166 O O . PRO A 1 154 ? 3.423 -0.742 19.928 1.00 46.69 154 PRO A O 1
ATOM 1169 N N . ASP A 1 155 ? 2.572 -0.484 21.999 1.00 42.62 155 ASP A N 1
ATOM 1170 C CA . ASP A 1 155 ? 3.796 -0.013 22.627 1.00 42.62 155 ASP A CA 1
ATOM 1171 C C . ASP A 1 155 ? 4.996 -0.789 22.087 1.00 42.62 155 ASP A C 1
ATOM 1173 O O . ASP A 1 155 ? 5.036 -2.025 22.132 1.00 42.62 155 ASP A O 1
ATOM 1177 N N . ARG A 1 156 ? 5.964 -0.047 21.534 1.00 44.31 156 ARG A N 1
ATOM 1178 C CA . ARG A 1 156 ? 7.318 -0.543 21.298 1.00 44.31 156 ARG A CA 1
ATOM 1179 C C . ARG A 1 156 ? 7.656 -1.414 22.511 1.00 44.31 156 ARG A C 1
ATOM 1181 O O . ARG A 1 156 ? 7.575 -0.877 23.620 1.00 44.31 156 ARG A O 1
ATOM 1188 N N . PRO A 1 157 ? 7.976 -2.714 22.349 1.00 46.38 157 PRO A N 1
ATOM 1189 C CA . PRO A 1 157 ? 8.303 -3.544 23.498 1.00 46.38 157 PRO A CA 1
ATOM 1190 C C . PRO A 1 157 ? 9.348 -2.781 24.312 1.00 46.38 157 PRO A C 1
ATOM 1192 O O . PRO A 1 157 ? 10.260 -2.211 23.692 1.00 46.38 157 PRO A O 1
ATOM 1195 N N . PRO A 1 158 ? 9.182 -2.664 25.645 1.00 48.12 158 PRO A N 1
ATOM 1196 C CA . PRO A 1 158 ? 10.139 -1.943 26.459 1.00 48.12 158 PRO A CA 1
ATOM 1197 C C . PRO A 1 158 ? 11.506 -2.491 26.093 1.00 48.12 158 PRO A C 1
ATOM 1199 O O . PRO A 1 158 ? 11.714 -3.705 26.109 1.00 48.12 158 PRO A O 1
ATOM 1202 N N . ASP A 1 159 ? 12.376 -1.583 25.663 1.00 48.59 159 ASP A N 1
ATOM 1203 C CA . ASP A 1 159 ? 13.806 -1.789 25.557 1.00 48.59 159 ASP A CA 1
ATOM 1204 C C . ASP A 1 159 ? 14.225 -2.759 26.676 1.00 48.59 159 ASP A C 1
ATOM 1206 O O . ASP A 1 159 ? 14.204 -2.437 27.865 1.00 48.59 159 ASP A O 1
ATOM 1210 N N . SER A 1 160 ? 14.533 -4.001 26.307 1.00 50.94 160 SER A N 1
ATOM 1211 C CA . SER A 1 160 ? 15.068 -4.987 27.242 1.00 50.94 160 SER A CA 1
ATOM 1212 C C . SER A 1 160 ? 16.548 -4.715 27.548 1.00 50.94 160 SER A C 1
ATOM 1214 O O . SER A 1 160 ? 17.203 -5.537 28.183 1.00 50.94 160 SER A O 1
ATOM 1216 N N . SER A 1 161 ? 17.088 -3.574 27.108 1.00 50.41 161 SER A N 1
ATOM 1217 C CA . SER A 1 161 ? 18.458 -3.121 27.349 1.00 50.41 161 SER A CA 1
ATOM 1218 C C . SER A 1 161 ? 18.617 -2.350 28.664 1.00 50.41 161 SER A C 1
ATOM 1220 O O . SER A 1 161 ? 19.748 -2.076 29.056 1.00 50.41 161 SER A O 1
ATOM 1222 N N . THR A 1 162 ? 17.555 -2.106 29.443 1.00 49.62 162 THR A N 1
ATOM 1223 C CA . THR A 1 162 ? 17.688 -1.526 30.801 1.00 49.62 162 THR A CA 1
ATOM 1224 C C . THR A 1 162 ? 17.844 -2.593 31.900 1.00 49.62 162 THR A C 1
ATOM 1226 O O . THR A 1 162 ? 17.289 -2.477 32.993 1.00 49.62 162 THR A O 1
ATOM 1229 N N . ARG A 1 163 ? 18.613 -3.664 31.646 1.00 51.34 163 ARG A N 1
ATOM 1230 C CA . ARG A 1 163 ? 18.940 -4.671 32.677 1.00 51.34 163 ARG A CA 1
ATOM 1231 C C . ARG A 1 163 ? 20.416 -5.069 32.729 1.00 51.34 163 ARG A C 1
ATOM 1233 O O . ARG A 1 163 ? 20.719 -6.248 32.762 1.00 51.34 163 ARG A O 1
ATOM 1240 N N . PHE A 1 164 ? 21.320 -4.100 32.821 1.00 51.25 164 PHE A N 1
ATOM 1241 C CA . PHE A 1 164 ? 22.646 -4.224 33.454 1.00 51.25 164 PHE A CA 1
ATOM 1242 C C . PHE A 1 164 ? 23.048 -2.790 33.835 1.00 51.25 164 PHE A C 1
ATOM 1244 O O . PHE A 1 164 ? 23.001 -1.914 32.989 1.00 51.25 164 PHE A O 1
ATOM 1251 N N . GLY A 1 165 ? 23.398 -2.382 35.046 1.00 51.34 165 GLY A N 1
ATOM 1252 C CA . GLY A 1 165 ? 23.708 -3.047 36.296 1.00 51.34 165 GLY A CA 1
ATOM 1253 C C . GLY A 1 165 ? 24.388 -1.969 37.144 1.00 51.34 165 GLY A C 1
ATOM 1254 O O . GLY A 1 165 ? 25.565 -1.695 36.948 1.00 51.34 165 GLY A O 1
ATOM 1255 N N . ALA A 1 166 ? 23.646 -1.310 38.034 1.00 54.03 166 ALA A N 1
ATOM 1256 C CA . ALA A 1 166 ? 24.231 -0.472 39.077 1.00 54.03 166 ALA A CA 1
ATOM 1257 C C . ALA A 1 166 ? 24.429 -1.358 40.311 1.00 54.03 166 ALA A C 1
ATOM 1259 O O . ALA A 1 166 ? 23.539 -1.511 41.143 1.00 54.03 166 ALA A O 1
ATOM 1260 N N . GLY A 1 167 ? 25.585 -2.010 40.350 1.00 59.56 167 GLY A N 1
ATOM 1261 C CA . GLY A 1 167 ? 26.075 -2.784 41.479 1.00 59.56 167 GLY A CA 1
ATOM 1262 C C . GLY A 1 167 ? 27.579 -2.586 41.573 1.00 59.56 167 GLY A C 1
ATOM 1263 O O . GLY A 1 167 ? 28.344 -3.393 41.055 1.00 59.56 167 GLY A O 1
ATOM 1264 N N . ASP A 1 168 ? 27.982 -1.480 42.192 1.00 56.38 168 ASP A N 1
ATOM 1265 C CA . ASP A 1 168 ? 29.344 -1.251 42.667 1.00 56.38 168 ASP A CA 1
ATOM 1266 C C . ASP A 1 168 ? 29.747 -2.363 43.642 1.00 56.38 168 ASP A C 1
ATOM 1268 O O . ASP A 1 168 ? 29.166 -2.459 44.722 1.00 56.38 168 ASP A O 1
ATOM 1272 N N . THR A 1 169 ? 30.777 -3.157 43.327 1.00 55.62 169 THR A N 1
ATOM 1273 C CA . THR A 1 169 ? 31.827 -3.500 44.306 1.00 55.62 169 THR A CA 1
ATOM 1274 C C . THR A 1 169 ? 33.111 -4.000 43.627 1.00 55.62 169 THR A C 1
ATOM 1276 O O . THR A 1 169 ? 33.114 -4.947 42.846 1.00 55.62 169 THR A O 1
ATOM 1279 N N . LEU A 1 170 ? 34.213 -3.336 43.976 1.00 59.25 170 LEU A N 1
ATOM 1280 C CA . LEU A 1 170 ? 35.622 -3.630 43.696 1.00 59.25 170 LEU A CA 1
ATOM 1281 C C . LEU A 1 170 ? 36.031 -5.101 43.908 1.00 59.25 170 LEU A C 1
ATOM 1283 O O . LEU A 1 170 ? 35.791 -5.613 44.992 1.00 59.25 170 LEU A O 1
ATOM 1287 N N . VAL A 1 171 ? 36.817 -5.681 42.986 1.00 56.94 171 VAL A N 1
ATOM 1288 C CA . VAL A 1 171 ? 38.059 -6.431 43.295 1.00 56.94 171 VAL A CA 1
ATOM 1289 C C . VAL A 1 171 ? 39.028 -6.348 42.104 1.00 56.94 171 VAL A C 1
ATOM 1291 O O . VAL A 1 171 ? 38.690 -6.607 40.954 1.00 56.94 171 VAL A O 1
ATOM 1294 N N . ASN A 1 172 ? 40.257 -5.975 42.443 1.00 58.53 172 ASN A N 1
ATOM 1295 C CA . ASN A 1 172 ? 41.458 -5.848 41.628 1.00 58.53 172 ASN A CA 1
ATOM 1296 C C . ASN A 1 172 ? 41.921 -7.226 41.103 1.00 58.53 172 ASN A C 1
ATOM 1298 O O . ASN A 1 172 ? 42.114 -8.142 41.902 1.00 58.53 172 ASN A O 1
ATOM 1302 N N . GLY A 1 173 ? 42.147 -7.379 39.794 1.00 50.31 173 GLY A N 1
ATOM 1303 C CA . GLY A 1 173 ? 42.641 -8.632 39.212 1.00 50.31 173 GLY A CA 1
ATOM 1304 C C . GLY A 1 173 ? 43.213 -8.452 37.806 1.00 50.31 173 GLY A C 1
ATOM 1305 O O . GLY A 1 173 ? 42.478 -8.324 36.833 1.00 50.31 173 GLY A O 1
ATOM 1306 N N . THR A 1 174 ? 44.540 -8.444 37.714 1.00 66.31 174 THR A N 1
ATOM 1307 C CA . THR A 1 174 ? 45.348 -8.376 36.489 1.00 66.31 174 THR A CA 1
ATOM 1308 C C . THR A 1 174 ? 45.008 -9.497 35.490 1.00 66.31 174 THR A C 1
ATOM 1310 O O . THR A 1 174 ? 45.105 -10.669 35.860 1.00 66.31 174 THR A O 1
ATOM 1313 N N . PRO A 1 175 ? 44.694 -9.199 34.214 1.00 63.59 175 PRO A N 1
ATOM 1314 C CA . PRO A 1 175 ? 44.561 -10.227 33.183 1.00 63.59 175 PRO A CA 1
ATOM 1315 C C . PRO A 1 175 ? 45.923 -10.606 32.558 1.00 63.59 175 PRO A C 1
ATOM 1317 O O . PRO A 1 175 ? 46.747 -9.725 32.296 1.00 63.59 175 PRO A O 1
ATOM 1320 N N . PRO A 1 176 ? 46.184 -11.901 32.283 1.00 67.31 176 PRO A N 1
ATOM 1321 C CA . PRO A 1 176 ? 47.369 -12.341 31.553 1.00 67.31 176 PRO A CA 1
ATOM 1322 C C . PRO A 1 176 ? 47.232 -12.158 30.031 1.00 67.31 176 PRO A C 1
ATOM 1324 O O . PRO A 1 176 ? 46.151 -12.268 29.456 1.00 67.31 176 PRO A O 1
ATOM 1327 N N . SER A 1 177 ? 48.378 -11.922 29.388 1.00 64.69 177 SER A N 1
ATOM 1328 C CA . SER A 1 177 ? 48.567 -11.738 27.946 1.00 64.69 177 SER A CA 1
ATOM 1329 C C . SER A 1 177 ? 47.927 -12.821 27.062 1.00 64.69 177 SER A C 1
ATOM 1331 O O . SER A 1 177 ? 48.124 -14.013 27.321 1.00 64.69 177 SER A O 1
ATOM 1333 N N . PRO A 1 178 ? 47.300 -12.452 25.929 1.00 62.56 178 PRO A N 1
ATOM 1334 C CA . PRO A 1 178 ? 46.934 -13.410 24.895 1.00 62.56 178 PRO A CA 1
ATOM 1335 C C . PRO A 1 178 ? 48.160 -13.802 24.055 1.00 62.56 178 PRO A C 1
ATOM 1337 O O . PRO A 1 178 ? 48.847 -12.966 23.467 1.00 62.56 178 PRO A O 1
ATOM 1340 N N . LYS A 1 179 ? 48.430 -15.110 23.997 1.00 56.19 179 LYS A N 1
ATOM 1341 C CA . LYS A 1 179 ? 49.386 -15.716 23.064 1.00 56.19 179 LYS A CA 1
ATOM 1342 C C . LYS A 1 179 ? 48.808 -15.692 21.651 1.00 56.19 179 LYS A C 1
ATOM 1344 O O . LYS A 1 179 ? 47.689 -16.147 21.430 1.00 56.19 179 LYS A O 1
ATOM 1349 N N . SER A 1 180 ? 49.621 -15.232 20.706 1.00 54.69 180 SER A N 1
ATOM 1350 C CA . SER A 1 180 ? 49.415 -15.368 19.268 1.00 54.69 180 SER A CA 1
ATOM 1351 C C . SER A 1 180 ? 49.069 -16.809 18.890 1.00 54.69 180 SER A C 1
ATOM 1353 O O . SER A 1 180 ? 49.865 -17.721 19.123 1.00 54.69 180 SER A O 1
ATOM 1355 N N . GLN A 1 181 ? 47.913 -17.006 18.256 1.00 49.91 181 GLN A N 1
ATOM 1356 C CA . GLN A 1 181 ? 47.649 -18.197 17.459 1.00 49.91 181 GLN A CA 1
ATOM 1357 C C . GLN A 1 181 ? 47.761 -17.875 15.973 1.00 49.91 181 GLN A C 1
ATOM 1359 O O . GLN A 1 181 ? 47.498 -16.774 15.498 1.00 49.91 181 GLN A O 1
ATOM 1364 N N . LYS A 1 182 ? 48.296 -18.877 15.292 1.00 53.56 182 LYS A N 1
ATOM 1365 C CA . LYS A 1 182 ? 49.064 -18.847 14.063 1.00 53.56 182 LYS A CA 1
ATOM 1366 C C . LYS A 1 182 ? 48.223 -19.549 12.995 1.00 53.56 182 LYS A C 1
ATOM 1368 O O . LYS A 1 182 ? 47.755 -20.651 13.245 1.00 53.56 182 LYS A O 1
ATOM 1373 N N . THR A 1 183 ? 48.131 -18.917 11.825 1.00 48.41 183 THR A N 1
ATOM 1374 C CA . THR A 1 183 ? 48.009 -19.509 10.474 1.00 48.41 183 THR A CA 1
ATOM 1375 C C . THR A 1 183 ? 46.858 -20.461 10.132 1.00 48.41 183 THR A C 1
ATOM 1377 O O . THR A 1 183 ? 46.757 -21.555 10.675 1.00 48.41 183 THR A O 1
ATOM 1380 N N . GLY A 1 184 ? 46.182 -20.135 9.024 1.00 49.50 184 GLY A N 1
ATOM 1381 C CA . GLY A 1 184 ? 45.696 -21.130 8.065 1.00 49.50 184 GLY A CA 1
ATOM 1382 C C . GLY A 1 184 ? 44.762 -20.550 6.996 1.00 49.50 184 GLY A C 1
ATOM 1383 O O . GLY A 1 184 ? 43.610 -20.279 7.318 1.00 49.50 184 GLY A O 1
ATOM 1384 N N . PRO A 1 185 ? 45.207 -20.367 5.735 1.00 60.00 185 PRO A N 1
ATOM 1385 C CA . PRO A 1 185 ? 44.320 -20.103 4.612 1.00 60.00 185 PRO A CA 1
ATOM 1386 C C . PRO A 1 185 ? 43.900 -21.429 3.963 1.00 60.00 185 PRO A C 1
ATOM 1388 O O . PRO A 1 185 ? 44.740 -22.250 3.599 1.00 60.00 185 PRO A O 1
ATOM 1391 N N . GLY A 1 186 ? 42.597 -21.628 3.799 1.00 52.28 186 GLY A N 1
ATOM 1392 C CA . GLY A 1 186 ? 42.040 -22.782 3.102 1.00 52.28 186 GLY A CA 1
ATOM 1393 C C . GLY A 1 186 ? 40.668 -22.448 2.540 1.00 52.28 186 GLY A C 1
ATOM 1394 O O . GLY A 1 186 ? 39.666 -22.889 3.084 1.00 52.28 186 GLY A O 1
ATOM 1395 N N . TYR A 1 187 ? 40.624 -21.639 1.480 1.00 52.53 187 TYR A N 1
ATOM 1396 C CA . TYR A 1 187 ? 39.421 -21.482 0.663 1.00 52.53 187 TYR A CA 1
ATOM 1397 C C . TYR A 1 187 ? 39.625 -22.230 -0.652 1.00 52.53 187 TYR A C 1
ATOM 1399 O O . TYR A 1 187 ? 40.360 -21.791 -1.536 1.00 52.53 187 TYR A O 1
ATOM 1407 N N . SER A 1 188 ? 38.983 -23.393 -0.738 1.00 53.94 188 SER A N 1
ATOM 1408 C CA . SER A 1 188 ? 38.794 -24.148 -1.970 1.00 53.94 188 SER A CA 1
ATOM 1409 C C . SER A 1 188 ? 37.770 -23.430 -2.843 1.00 53.94 188 SER A C 1
ATOM 1411 O O . SER A 1 188 ? 36.631 -23.221 -2.433 1.00 53.94 188 SER A O 1
ATOM 1413 N N . ALA A 1 189 ? 38.180 -23.073 -4.057 1.00 50.97 189 ALA A N 1
ATOM 1414 C CA . ALA A 1 189 ? 37.276 -22.694 -5.131 1.00 50.97 189 ALA A CA 1
ATOM 1415 C C . ALA A 1 189 ? 36.535 -23.950 -5.613 1.00 50.97 189 ALA A C 1
ATOM 1417 O O . ALA A 1 189 ? 37.167 -24.928 -6.012 1.00 50.97 189 ALA A O 1
ATOM 1418 N N . GLY A 1 190 ? 35.205 -23.931 -5.569 1.00 43.47 190 GLY A N 1
ATOM 1419 C CA . GLY A 1 190 ? 34.374 -25.031 -6.039 1.00 43.47 190 GLY A CA 1
ATOM 1420 C C . GLY A 1 190 ? 33.081 -24.520 -6.659 1.00 43.47 190 GLY A C 1
ATOM 1421 O O . GLY A 1 190 ? 32.280 -23.901 -5.973 1.00 43.47 190 GLY A O 1
ATOM 1422 N N . GLY A 1 191 ? 32.904 -24.823 -7.946 1.00 42.50 191 GLY A N 1
ATOM 1423 C CA . GLY A 1 191 ? 31.595 -25.061 -8.557 1.00 42.50 191 GLY A CA 1
ATOM 1424 C C . GLY A 1 191 ? 30.814 -23.837 -9.019 1.00 42.50 191 GLY A C 1
ATOM 1425 O O . GLY A 1 191 ? 29.915 -23.373 -8.332 1.00 42.50 191 GLY A O 1
ATOM 1426 N N . VAL A 1 192 ? 31.074 -23.386 -10.247 1.00 41.94 192 VAL A N 1
ATOM 1427 C CA . VAL A 1 192 ? 30.087 -22.614 -11.014 1.00 41.94 192 VAL A CA 1
ATOM 1428 C C . VAL A 1 192 ? 29.086 -23.627 -11.577 1.00 41.94 192 VAL A C 1
ATOM 1430 O O . VAL A 1 192 ? 29.354 -24.274 -12.591 1.00 41.94 192 VAL A O 1
ATOM 1433 N N . GLU A 1 193 ? 27.971 -23.837 -10.880 1.00 40.47 193 GLU A N 1
ATOM 1434 C CA . GLU A 1 193 ? 26.846 -24.617 -11.399 1.00 40.47 193 GLU A CA 1
ATOM 1435 C C . GLU A 1 193 ? 26.173 -23.820 -12.521 1.00 40.47 193 GLU A C 1
ATOM 1437 O O . GLU A 1 193 ? 25.535 -22.787 -12.315 1.00 40.47 193 GLU A O 1
ATOM 1442 N N . THR A 1 194 ? 26.382 -24.287 -13.747 1.00 51.19 194 THR A N 1
ATOM 1443 C CA . THR A 1 194 ? 25.693 -23.805 -14.938 1.00 51.19 194 THR A CA 1
ATOM 1444 C C . THR A 1 194 ? 24.348 -24.515 -15.018 1.00 51.19 194 THR A C 1
ATOM 1446 O O . THR A 1 194 ? 24.277 -25.714 -15.274 1.00 51.19 194 THR A O 1
ATOM 1449 N N . TRP A 1 195 ? 23.266 -23.777 -14.782 1.00 48.91 195 TRP A N 1
ATOM 1450 C CA . TRP A 1 195 ? 21.912 -24.287 -14.980 1.00 48.91 195 TRP A CA 1
ATOM 1451 C C . TRP A 1 195 ? 21.592 -24.364 -16.482 1.00 48.91 195 TRP A C 1
ATOM 1453 O O . TRP A 1 195 ? 21.805 -23.383 -17.202 1.00 48.91 195 TRP A O 1
ATOM 1463 N N . PRO A 1 196 ? 21.078 -25.499 -16.990 1.00 50.75 196 PRO A N 1
ATOM 1464 C CA . PRO A 1 196 ? 20.682 -25.617 -18.384 1.00 50.75 196 PRO A CA 1
ATOM 1465 C C . PRO A 1 196 ? 19.361 -24.878 -18.633 1.00 50.75 196 PRO A C 1
ATOM 1467 O O . PRO A 1 196 ? 18.323 -25.202 -18.061 1.00 50.75 196 PRO A O 1
ATOM 1470 N N . ILE A 1 197 ? 19.400 -23.909 -19.549 1.00 51.91 197 ILE A N 1
ATOM 1471 C CA . ILE A 1 197 ? 18.216 -23.282 -20.144 1.00 51.91 197 ILE A CA 1
ATOM 1472 C C . ILE A 1 197 ? 17.522 -24.329 -21.032 1.00 51.91 197 ILE A C 1
ATOM 1474 O O . ILE A 1 197 ? 17.929 -24.590 -22.162 1.00 51.91 197 ILE A O 1
ATOM 1478 N N . GLN A 1 198 ? 16.479 -24.948 -20.493 1.00 46.31 198 GLN A N 1
ATOM 1479 C CA . GLN A 1 198 ? 15.517 -25.833 -21.153 1.00 46.31 198 GLN A CA 1
ATOM 1480 C C . GLN A 1 198 ? 14.195 -25.622 -20.389 1.00 46.31 198 GLN A C 1
ATOM 1482 O O . GLN A 1 198 ? 14.199 -25.723 -19.174 1.00 46.31 198 GLN A O 1
ATOM 1487 N N . GLN A 1 199 ? 13.031 -25.273 -20.934 1.00 45.59 199 GLN A N 1
ATOM 1488 C CA . GLN A 1 199 ? 12.474 -25.279 -22.281 1.00 45.59 199 GLN A CA 1
ATOM 1489 C C . GLN A 1 199 ? 11.395 -24.182 -22.335 1.00 45.59 199 GLN A C 1
ATOM 1491 O O . GLN A 1 199 ? 10.509 -24.135 -21.483 1.00 45.59 199 GLN A O 1
ATOM 1496 N N . LEU A 1 200 ? 11.437 -23.323 -23.355 1.00 42.31 200 LEU A N 1
ATOM 1497 C CA . LEU A 1 200 ? 10.297 -22.485 -23.725 1.00 42.31 200 LEU A CA 1
ATOM 1498 C C . LEU A 1 200 ? 9.264 -23.377 -24.423 1.00 42.31 200 LEU A C 1
ATOM 1500 O O . LEU A 1 200 ? 9.481 -23.826 -25.548 1.00 42.31 200 LEU A O 1
ATOM 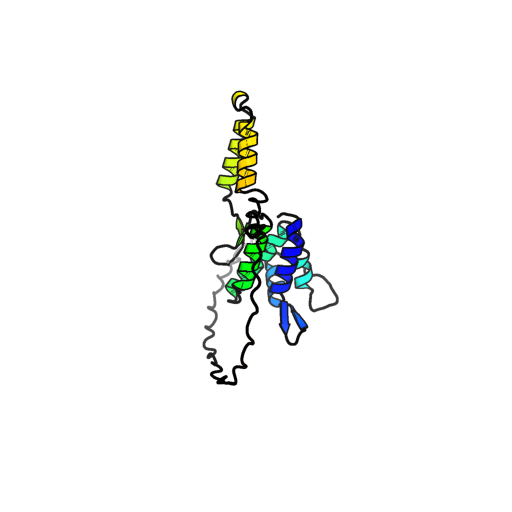1504 N N . LEU A 1 201 ? 8.150 -23.650 -23.744 1.00 55.97 201 LEU A N 1
ATOM 1505 C CA . LEU A 1 201 ? 6.967 -24.237 -24.368 1.00 55.97 201 LEU A CA 1
ATOM 1506 C C . LEU A 1 201 ? 6.310 -23.204 -25.306 1.00 55.97 201 LEU A C 1
ATOM 1508 O O . LEU A 1 201 ? 6.232 -22.025 -24.954 1.00 55.97 201 LEU A O 1
ATOM 1512 N N . PRO A 1 202 ? 5.817 -23.618 -26.487 1.00 51.56 202 PRO A N 1
ATOM 1513 C CA . PRO A 1 202 ? 5.169 -22.717 -27.429 1.00 51.56 202 PRO A CA 1
ATOM 1514 C C . PRO A 1 202 ? 3.793 -22.272 -26.922 1.00 51.56 202 PRO A C 1
ATOM 1516 O O . PRO A 1 202 ? 2.979 -23.079 -26.464 1.00 51.56 202 PRO A O 1
ATOM 1519 N N . CYS A 1 203 ? 3.528 -20.972 -27.054 1.00 47.59 203 CYS A N 1
ATOM 1520 C CA . CYS A 1 203 ? 2.241 -20.347 -26.789 1.00 47.59 203 CYS A CA 1
ATOM 1521 C C . CYS A 1 203 ? 1.107 -21.092 -27.506 1.00 47.59 203 CYS A C 1
ATOM 1523 O O . CYS A 1 203 ? 1.088 -21.220 -28.732 1.00 47.59 203 CYS A O 1
ATOM 1525 N N . ARG A 1 204 ? 0.134 -21.555 -26.718 1.00 49.25 204 ARG A N 1
ATOM 1526 C CA . ARG A 1 204 ? -1.145 -22.070 -27.201 1.00 49.25 204 ARG A CA 1
ATOM 1527 C C . ARG A 1 204 ? -1.862 -20.954 -27.962 1.00 49.25 204 ARG A C 1
ATOM 1529 O O . ARG A 1 204 ? -2.192 -19.914 -27.402 1.00 49.25 204 ARG A O 1
ATOM 1536 N N . ASN A 1 205 ? -2.076 -21.206 -29.245 1.00 45.53 205 ASN A N 1
ATOM 1537 C CA . ASN A 1 205 ? -2.822 -20.372 -30.172 1.00 45.53 205 ASN A CA 1
ATOM 1538 C C . ASN A 1 205 ? -4.313 -20.436 -29.792 1.00 45.53 205 ASN A C 1
ATOM 1540 O O . ASN A 1 205 ? -4.986 -21.429 -30.079 1.00 45.53 205 ASN A O 1
ATOM 1544 N N . THR A 1 206 ? -4.829 -19.420 -29.103 1.00 58.94 206 THR A N 1
ATOM 1545 C CA . THR A 1 206 ? -6.269 -19.307 -28.844 1.00 58.94 206 THR A CA 1
ATOM 1546 C C . THR A 1 206 ? -6.919 -18.723 -30.092 1.00 58.94 206 THR A C 1
ATOM 1548 O O . THR A 1 206 ? -6.783 -17.537 -30.383 1.00 58.94 206 THR A O 1
ATOM 1551 N N . ALA A 1 207 ? -7.574 -19.586 -30.867 1.00 56.34 207 ALA A N 1
ATOM 1552 C CA . ALA A 1 207 ? -8.346 -19.202 -32.039 1.00 56.34 207 ALA A CA 1
ATOM 1553 C C . ALA A 1 207 ? -9.425 -18.169 -31.665 1.00 56.34 207 ALA A C 1
ATOM 1555 O O . ALA A 1 207 ? -10.186 -18.373 -30.717 1.00 56.34 207 ALA A O 1
ATOM 1556 N N . LEU A 1 208 ? -9.484 -17.069 -32.421 1.00 68.50 208 LEU A N 1
ATOM 1557 C CA . LEU A 1 208 ? -10.571 -16.095 -32.348 1.00 68.50 208 LEU A CA 1
ATOM 1558 C C . LEU A 1 208 ? -11.911 -16.757 -32.725 1.00 68.50 208 LEU A C 1
ATOM 1560 O O . LEU A 1 208 ? -11.951 -17.526 -33.690 1.00 68.50 208 LEU A O 1
ATOM 1564 N N . PRO A 1 209 ? -13.019 -16.428 -32.039 1.00 71.00 209 PRO A N 1
ATOM 1565 C CA . PRO A 1 209 ? -14.345 -16.815 -32.499 1.00 71.00 209 PRO A CA 1
ATOM 1566 C C . PRO A 1 209 ? -14.704 -16.084 -33.811 1.00 71.00 209 PRO A C 1
ATOM 1568 O O . PRO A 1 209 ? -14.297 -14.934 -34.009 1.00 71.00 209 PRO A O 1
ATOM 1571 N N 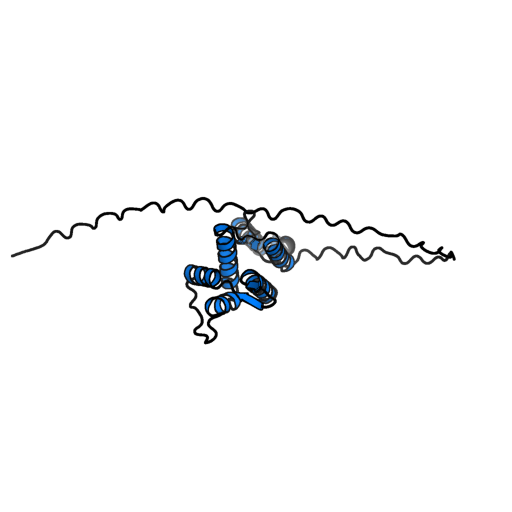. PRO A 1 210 ? -15.463 -16.727 -34.717 1.00 68.75 210 PRO A N 1
ATOM 1572 C CA . PRO A 1 210 ? -15.887 -16.115 -35.972 1.00 68.75 210 PRO A CA 1
ATOM 1573 C C . PRO A 1 210 ? -16.820 -14.921 -35.727 1.00 68.75 210 PRO A C 1
ATOM 1575 O O . PRO A 1 210 ? -17.698 -14.961 -34.865 1.00 68.75 210 PRO A O 1
ATOM 1578 N N . SER A 1 211 ? -16.622 -13.856 -36.510 1.00 68.88 211 SER A N 1
ATOM 1579 C CA . SER A 1 211 ? -17.482 -12.666 -36.508 1.00 68.88 211 SER A CA 1
ATOM 1580 C C . SER A 1 211 ? -18.921 -13.015 -36.904 1.00 68.88 211 SER A C 1
ATOM 1582 O O . SER A 1 211 ? -19.109 -13.781 -37.852 1.00 68.88 211 SER A O 1
ATOM 1584 N N . PRO A 1 212 ? -19.940 -12.439 -36.240 1.00 68.00 212 PRO A N 1
ATOM 1585 C CA . PRO A 1 212 ? -21.321 -12.592 -36.662 1.00 68.00 212 PRO A CA 1
ATOM 1586 C C . PRO A 1 212 ? -21.572 -11.881 -38.000 1.00 68.00 212 PRO A C 1
ATOM 1588 O O . PRO A 1 212 ? -21.371 -10.677 -38.159 1.00 68.00 212 PRO A O 1
ATOM 1591 N N . ASP A 1 213 ? -22.008 -12.711 -38.938 1.00 64.56 213 ASP A N 1
ATOM 1592 C CA . ASP A 1 213 ? -22.640 -12.474 -40.232 1.00 64.56 213 ASP A CA 1
ATOM 1593 C C . ASP A 1 213 ? -23.499 -11.189 -40.282 1.00 64.56 213 ASP A C 1
ATOM 1595 O O . ASP A 1 213 ? -24.581 -11.113 -39.694 1.00 64.56 213 ASP A O 1
ATOM 1599 N N . GLN A 1 214 ? -23.025 -10.169 -41.009 1.00 60.22 214 GLN A N 1
ATOM 1600 C CA . GLN A 1 214 ? -23.844 -9.024 -41.421 1.00 60.22 214 GLN A CA 1
ATOM 1601 C C . GLN A 1 214 ? -24.694 -9.418 -42.630 1.00 60.22 214 GLN A C 1
ATOM 1603 O O . GLN A 1 214 ? -24.416 -9.055 -43.774 1.00 60.22 214 GLN A O 1
ATOM 1608 N N . SER A 1 215 ? -25.762 -10.155 -42.356 1.00 69.06 215 SER A N 1
ATOM 1609 C CA . SER A 1 215 ? -26.816 -10.430 -43.319 1.00 69.06 215 SER A CA 1
ATOM 1610 C C . SER A 1 215 ? -28.043 -9.561 -43.030 1.00 69.06 215 SER A C 1
ATOM 1612 O O . SER A 1 215 ? -28.635 -9.655 -41.958 1.00 69.06 215 SER A O 1
ATOM 1614 N N . ARG A 1 216 ? -28.489 -8.844 -44.078 1.00 58.09 216 ARG A N 1
ATOM 1615 C CA . ARG A 1 216 ? -29.796 -8.164 -44.269 1.00 58.09 216 ARG A CA 1
ATOM 1616 C C . ARG A 1 216 ? -29.846 -6.724 -43.726 1.00 58.09 216 ARG A C 1
ATOM 1618 O O . ARG A 1 216 ? -29.610 -6.468 -42.561 1.00 58.09 216 ARG A O 1
ATOM 1625 N N . SER A 1 217 ? -30.199 -5.718 -44.524 1.00 59.75 217 SER A N 1
ATOM 1626 C CA . SER A 1 217 ? -31.433 -5.687 -45.312 1.00 59.75 217 SER A CA 1
ATOM 1627 C C . SER A 1 217 ? -31.310 -4.822 -46.565 1.00 59.75 217 SER A C 1
ATOM 1629 O O . SER A 1 217 ? -30.850 -3.686 -46.526 1.00 59.75 217 SER A O 1
ATOM 1631 N N . ARG A 1 218 ? -31.784 -5.389 -47.673 1.00 64.06 218 ARG A N 1
ATOM 1632 C CA . ARG A 1 218 ? -32.101 -4.719 -48.930 1.00 64.06 218 ARG A CA 1
ATOM 1633 C C . ARG A 1 218 ? -33.627 -4.646 -48.968 1.00 64.06 218 ARG A C 1
ATOM 1635 O O . ARG A 1 218 ? -34.255 -5.702 -49.006 1.00 64.06 218 ARG A O 1
ATOM 1642 N N . THR A 1 219 ? -34.203 -3.450 -48.952 1.00 65.44 219 THR A N 1
ATOM 1643 C CA . THR A 1 219 ? -35.634 -3.263 -49.220 1.00 65.44 219 THR A CA 1
ATOM 1644 C C . THR A 1 219 ? -35.792 -2.189 -50.287 1.00 65.44 219 THR A C 1
ATOM 1646 O O . THR A 1 219 ? -35.395 -1.050 -50.067 1.00 65.44 219 THR A O 1
ATOM 1649 N N . ILE A 1 220 ? -36.254 -2.688 -51.439 1.00 68.06 220 ILE A N 1
ATOM 1650 C CA . ILE A 1 220 ? -37.073 -2.129 -52.532 1.00 68.06 220 ILE A CA 1
ATOM 1651 C C . ILE A 1 220 ? -37.188 -0.604 -52.599 1.00 68.06 220 ILE A C 1
ATOM 1653 O O . ILE A 1 220 ? -37.803 -0.020 -51.682 1.00 68.06 220 ILE A O 1
#